Protein AF-A0A6P5BMU1-F1 (afdb_monomer)

Sequence (209 aa):
MLGSERGVVEEWLSEFKALPDTQITNYAATLHRKKTLVPALYKVIQDSNNELLEPVCHQLFELYRSSEVRLKRFTLQFLPELMWVYLRLTVSRDRQSNGCIEALLLGIYNLEIADKDGNNKVLSFTIPSLSKPSIYHEPSTIGSMALTEGALCQHDLIRVVYSDLHPQRETFTAQNRFEVLSFLMLCYNSAIVYMPASSYQSLCRMGSR

Secondary structure (DSSP, 8-state):
-HHHHHHHHHHHHHHHHT--GGGHHHHHHHGGG-TTHHHHHHHHHH-TT-TTHHHHHHHHHHHHHSS-HHHHHHHHTTHHHHHHHHHHHHHHT--SSSHHHHHHHHHHHHHHHB-TTSPBP-EEEEPP-TTS--SS--GGGS-GGGG-HHHHHT-S--EEEEE-PPPP-SS--TTTHHHHHHHHHHHHHHTGGG--HHHHHHHHHHHH-

pLDDT: mean 89.96, std 10.94, range [49.81, 98.44]

Solvent-accessible surface area (backbone atoms only — not comparable to full-atom values): 12161 Å² total; per-residue (Å²): 119,69,71,64,44,55,50,50,52,54,49,54,52,51,53,58,74,71,53,54,80,90,44,48,71,59,50,49,70,49,54,81,75,49,74,67,44,61,63,38,51,50,51,36,62,72,37,66,84,39,87,60,34,52,64,48,32,50,50,40,41,53,37,41,70,43,92,48,65,61,31,31,51,60,39,48,40,47,44,44,50,52,52,43,45,48,56,55,38,68,72,68,70,53,67,87,58,42,58,45,58,51,51,34,55,42,50,51,43,51,58,64,33,32,44,99,87,65,46,68,42,67,43,66,51,66,62,86,56,69,56,44,71,52,101,87,48,56,34,85,79,74,41,71,82,42,67,34,70,69,56,55,67,59,61,68,67,52,68,46,71,82,40,64,74,58,79,82,62,94,70,88,43,94,81,51,40,64,58,53,51,50,51,47,49,49,56,44,61,77,47,46,92,76,48,51,72,70,29,54,50,36,40,54,53,50,78,73,108

Structure (mmCIF, N/CA/C/O backbone):
data_AF-A0A6P5BMU1-F1
#
_entry.id   AF-A0A6P5BMU1-F1
#
loop_
_atom_site.group_PDB
_atom_site.id
_atom_site.type_symbol
_atom_site.label_atom_id
_atom_site.label_alt_id
_atom_site.label_comp_id
_atom_site.label_asym_id
_atom_site.label_entity_id
_atom_site.label_seq_id
_atom_site.pdbx_PDB_ins_code
_atom_site.Cartn_x
_atom_site.Cartn_y
_atom_site.Cartn_z
_atom_site.occupancy
_atom_site.B_iso_or_equiv
_atom_site.auth_seq_id
_atom_site.auth_comp_id
_atom_site.auth_asym_id
_atom_site.auth_atom_id
_atom_site.pdbx_PDB_model_num
ATOM 1 N N . MET A 1 1 ? -27.927 -1.419 14.071 1.00 49.81 1 MET A N 1
ATOM 2 C CA . MET A 1 1 ? -26.985 -2.127 13.169 1.00 49.81 1 MET A CA 1
ATOM 3 C C . MET A 1 1 ? -25.520 -1.694 13.330 1.00 49.81 1 MET A C 1
ATOM 5 O O . MET A 1 1 ? -24.668 -2.547 13.146 1.00 49.81 1 MET A O 1
ATOM 9 N N . LEU A 1 2 ? -25.202 -0.456 13.746 1.00 50.28 2 LEU A N 1
ATOM 10 C CA . LEU A 1 2 ? -23.815 0.026 13.954 1.00 50.28 2 LEU A CA 1
ATOM 11 C C . LEU A 1 2 ? -22.989 -0.761 14.998 1.00 50.28 2 LEU A C 1
ATOM 13 O O . LEU A 1 2 ? -21.786 -0.927 14.825 1.00 50.28 2 LEU A O 1
ATOM 17 N N . GLY A 1 3 ? -23.625 -1.309 16.042 1.00 60.03 3 GLY A N 1
ATOM 18 C CA . GLY A 1 3 ? -22.926 -2.091 17.076 1.00 60.03 3 GLY A CA 1
ATOM 19 C C . GLY A 1 3 ? -22.283 -3.390 16.571 1.00 60.03 3 GLY A C 1
ATOM 20 O O . GLY A 1 3 ? -21.299 -3.840 17.143 1.00 60.03 3 GLY A O 1
ATOM 21 N N . SER A 1 4 ? -22.784 -3.963 15.469 1.00 75.19 4 SER A N 1
ATOM 22 C CA . SER A 1 4 ? -22.209 -5.185 14.891 1.00 75.19 4 SER A CA 1
ATOM 23 C C . SER A 1 4 ? -20.911 -4.921 14.128 1.00 75.19 4 SER A C 1
ATOM 25 O O . SER A 1 4 ? -20.083 -5.817 14.036 1.00 75.19 4 SER A O 1
ATOM 27 N N . GLU A 1 5 ? -20.734 -3.729 13.554 1.00 81.56 5 GLU A N 1
ATOM 28 C CA . GLU A 1 5 ? -19.559 -3.402 12.732 1.00 81.56 5 GLU A CA 1
ATOM 29 C C . GLU A 1 5 ? -18.394 -2.934 13.599 1.00 81.56 5 GLU A C 1
ATOM 31 O O . GLU A 1 5 ? -17.261 -3.356 13.378 1.00 81.56 5 GLU A O 1
ATOM 36 N N . ARG A 1 6 ? -18.691 -2.139 14.638 1.00 90.56 6 ARG A N 1
ATOM 37 C CA . ARG A 1 6 ? -17.721 -1.753 15.670 1.00 90.56 6 ARG A CA 1
ATOM 38 C C . ARG A 1 6 ? -17.100 -2.989 16.330 1.00 90.56 6 ARG A C 1
ATOM 40 O O . ARG A 1 6 ? -15.880 -3.105 16.357 1.00 90.56 6 ARG A O 1
ATOM 47 N N . GLY A 1 7 ? -17.935 -3.948 16.746 1.00 93.94 7 GLY A N 1
ATOM 48 C CA . GLY A 1 7 ? -17.471 -5.185 17.382 1.00 93.94 7 GLY A CA 1
ATOM 49 C C . GLY A 1 7 ? -16.544 -6.024 16.495 1.00 93.94 7 GLY A C 1
ATOM 50 O O . GLY A 1 7 ? -15.547 -6.540 16.982 1.00 93.94 7 GLY A O 1
ATOM 51 N N . VAL A 1 8 ? -16.805 -6.097 15.182 1.00 95.94 8 VAL A N 1
ATOM 52 C CA . VAL A 1 8 ? -15.935 -6.822 14.231 1.00 95.94 8 VAL A CA 1
ATOM 53 C C . VAL A 1 8 ? -14.537 -6.200 14.155 1.00 95.94 8 VAL A C 1
ATOM 55 O O . VAL A 1 8 ? -13.544 -6.922 14.066 1.00 95.94 8 VAL A O 1
ATOM 58 N N . VAL A 1 9 ? -14.444 -4.867 14.174 1.00 97.31 9 VAL A N 1
ATOM 59 C CA . VAL A 1 9 ? -13.151 -4.166 14.133 1.00 97.31 9 VAL A CA 1
ATOM 60 C C . VAL A 1 9 ? -12.424 -4.297 15.472 1.00 97.31 9 VAL A C 1
ATOM 62 O O . VAL A 1 9 ? -11.235 -4.592 15.479 1.00 97.31 9 VAL A O 1
ATOM 65 N N . GLU A 1 10 ? -13.123 -4.148 16.598 1.00 97.00 10 GLU A N 1
ATOM 66 C CA . GLU A 1 10 ? -12.550 -4.311 17.944 1.00 97.00 10 GLU A CA 1
ATOM 67 C C . GLU A 1 10 ? -12.031 -5.738 18.193 1.00 97.00 1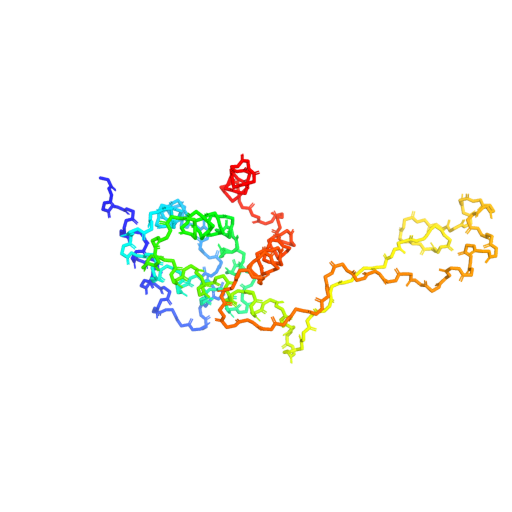0 GLU A C 1
ATOM 69 O O . GLU A 1 10 ? -10.944 -5.916 18.752 1.00 97.00 10 GLU A O 1
ATOM 74 N N . GLU A 1 11 ? -12.758 -6.756 17.727 1.00 96.12 11 GLU A N 1
ATOM 75 C CA . GLU A 1 11 ? -12.317 -8.153 17.756 1.00 96.12 11 GLU A CA 1
ATOM 76 C C . GLU A 1 11 ? -11.055 -8.346 16.907 1.00 96.12 11 GLU A C 1
ATOM 78 O O . GLU A 1 11 ? -10.074 -8.919 17.376 1.00 96.12 11 GLU A O 1
ATOM 83 N N . TRP A 1 12 ? -11.035 -7.809 15.682 1.00 97.31 12 TRP A N 1
ATOM 84 C CA . TRP A 1 12 ? -9.865 -7.876 14.803 1.00 97.31 12 TRP A CA 1
ATOM 85 C C . TRP A 1 12 ? -8.632 -7.176 15.390 1.00 97.31 12 TRP A C 1
ATOM 87 O O . TRP A 1 12 ? -7.519 -7.696 15.257 1.00 97.31 12 TRP A O 1
ATOM 97 N N . LEU A 1 13 ? -8.819 -6.028 16.048 1.00 97.69 13 LEU A N 1
ATOM 98 C CA . LEU A 1 13 ? -7.758 -5.315 16.761 1.00 97.69 13 LEU A CA 1
ATOM 99 C C . LEU A 1 13 ? -7.210 -6.156 17.925 1.00 97.69 13 LEU A C 1
ATOM 101 O O . LEU A 1 13 ? -6.001 -6.322 18.085 1.00 97.69 13 LEU A O 1
ATOM 105 N N . SER A 1 14 ? -8.109 -6.733 18.723 1.00 96.56 14 SER A N 1
ATOM 106 C CA . SER A 1 14 ? -7.744 -7.523 19.902 1.00 96.56 14 SER A CA 1
ATOM 107 C C . SER A 1 14 ? -7.043 -8.832 19.531 1.00 96.56 14 SER A C 1
ATOM 109 O O . SER A 1 14 ? -6.047 -9.195 20.155 1.00 96.56 14 SER A O 1
ATOM 111 N N . GLU A 1 15 ? -7.527 -9.521 18.497 1.00 95.50 15 GLU A N 1
ATOM 112 C CA . GLU A 1 15 ? -6.960 -10.785 18.023 1.00 95.50 15 GLU A CA 1
ATOM 113 C C . GLU A 1 15 ? -5.523 -10.620 17.538 1.00 95.50 15 GLU A C 1
ATOM 115 O O . GLU A 1 15 ? -4.667 -11.421 17.900 1.00 95.50 15 GLU A O 1
ATOM 120 N N . PHE A 1 16 ? -5.243 -9.579 16.747 1.00 94.69 16 PHE A N 1
ATOM 121 C CA . PHE A 1 16 ? -3.889 -9.352 16.248 1.00 94.69 16 PHE A CA 1
ATOM 122 C C . PHE A 1 16 ? -2.937 -8.910 17.366 1.00 94.69 16 PHE A C 1
ATOM 124 O O . PHE A 1 16 ? -1.813 -9.392 17.432 1.00 94.69 16 PHE A O 1
ATOM 131 N N . LYS A 1 17 ? -3.396 -8.067 18.300 1.00 93.62 17 LYS A N 1
ATOM 132 C CA . LYS A 1 17 ? -2.597 -7.648 19.463 1.00 93.62 17 LYS A CA 1
ATOM 133 C C . LYS A 1 17 ? -2.182 -8.820 20.362 1.00 93.62 17 LYS A C 1
ATOM 135 O O . LYS A 1 17 ? -1.119 -8.772 20.974 1.00 93.62 17 LYS A O 1
ATOM 140 N N . ALA A 1 18 ? -3.021 -9.848 20.466 1.00 94.31 18 ALA A N 1
ATOM 141 C CA . ALA A 1 18 ? -2.741 -11.054 21.244 1.00 94.31 18 ALA A CA 1
ATOM 142 C C . ALA A 1 18 ? -2.008 -12.149 20.441 1.00 94.31 18 ALA A C 1
ATOM 144 O O . ALA A 1 18 ? -1.715 -13.212 20.992 1.00 94.31 18 ALA A O 1
ATOM 145 N N . LEU A 1 19 ? -1.740 -11.925 19.149 1.00 93.81 19 LEU A N 1
ATOM 146 C CA . LEU A 1 19 ? -1.191 -12.930 18.247 1.00 93.81 19 LEU A CA 1
ATOM 147 C C . LEU A 1 19 ? 0.324 -13.099 18.462 1.00 93.81 19 LEU A C 1
ATOM 149 O O . LEU A 1 19 ? 1.068 -12.132 18.317 1.00 93.81 19 LEU A O 1
ATOM 153 N N . PRO A 1 20 ? 0.821 -14.318 18.739 1.00 94.00 20 PRO A N 1
ATOM 154 C CA . PRO A 1 20 ? 2.258 -14.577 18.770 1.00 94.00 20 PRO A CA 1
ATOM 155 C C . PRO A 1 20 ? 2.887 -14.472 17.375 1.00 94.00 20 PRO A C 1
ATOM 157 O O . PRO A 1 20 ? 2.277 -14.896 16.390 1.00 94.00 20 PRO A O 1
ATOM 160 N N . ASP A 1 21 ? 4.154 -14.051 17.299 1.00 91.00 21 ASP A N 1
ATOM 161 C CA . ASP A 1 21 ? 4.895 -13.929 16.031 1.00 91.00 21 ASP A CA 1
ATOM 162 C C . ASP A 1 21 ? 4.900 -15.227 15.204 1.00 91.00 21 ASP A C 1
ATOM 164 O O . ASP A 1 21 ? 4.813 -15.210 13.976 1.00 91.00 21 ASP A O 1
ATOM 168 N N . THR A 1 22 ? 4.914 -16.380 15.878 1.00 93.12 22 THR A N 1
ATOM 169 C CA . THR A 1 22 ? 4.879 -17.713 15.251 1.00 93.12 22 THR A CA 1
ATOM 170 C C . THR A 1 22 ? 3.570 -18.020 14.518 1.00 93.12 22 THR A C 1
ATOM 172 O O . THR A 1 22 ? 3.526 -18.944 13.707 1.00 93.12 22 THR A O 1
ATOM 175 N N . GLN A 1 23 ? 2.499 -17.267 14.782 1.00 95.00 23 GLN A N 1
ATOM 176 C CA . GLN A 1 23 ? 1.174 -17.459 14.190 1.00 95.00 23 GLN A CA 1
ATOM 177 C C . GLN A 1 23 ? 0.842 -16.428 13.103 1.00 95.00 23 GLN A C 1
ATOM 179 O O . GLN A 1 23 ? -0.199 -16.560 12.455 1.00 95.00 23 GLN A O 1
ATOM 184 N N . ILE A 1 24 ? 1.714 -15.446 12.841 1.00 95.06 24 ILE A N 1
ATOM 185 C CA . ILE A 1 24 ? 1.482 -14.388 11.839 1.00 95.06 24 ILE A CA 1
ATOM 186 C C . ILE A 1 24 ? 1.179 -14.984 10.457 1.00 95.06 24 ILE A C 1
ATOM 188 O O . ILE A 1 24 ? 0.207 -14.587 9.809 1.00 95.06 24 ILE A O 1
ATOM 192 N N . THR A 1 25 ? 1.937 -15.993 10.020 1.00 95.44 25 THR A N 1
ATOM 193 C CA . THR A 1 25 ? 1.714 -16.661 8.726 1.00 95.44 25 THR A CA 1
ATOM 194 C C . THR A 1 25 ? 0.344 -17.345 8.652 1.00 95.44 25 THR A C 1
ATOM 196 O O . THR A 1 25 ? -0.327 -17.285 7.616 1.00 95.44 25 THR A O 1
ATOM 199 N N . ASN A 1 26 ? -0.102 -17.969 9.749 1.00 95.38 26 ASN A N 1
ATOM 200 C CA . ASN A 1 26 ? -1.403 -18.639 9.824 1.00 95.38 26 ASN A CA 1
ATOM 201 C C . ASN A 1 26 ? -2.550 -17.627 9.827 1.00 95.38 26 ASN A C 1
ATOM 203 O O . ASN A 1 26 ? -3.518 -17.788 9.085 1.00 95.38 26 ASN A O 1
ATOM 207 N N . TYR A 1 27 ? -2.412 -16.551 10.598 1.00 96.06 27 TYR A N 1
ATOM 208 C CA . TYR A 1 27 ? -3.360 -15.443 10.617 1.00 96.06 27 TYR A CA 1
ATOM 209 C C . TYR A 1 27 ? -3.508 -14.796 9.231 1.00 96.06 27 TYR A C 1
ATOM 211 O O . TYR A 1 27 ? -4.619 -14.618 8.728 1.00 96.06 27 TYR A O 1
ATOM 219 N N . ALA A 1 28 ? -2.392 -14.536 8.545 1.00 95.75 28 ALA A N 1
ATOM 220 C CA . ALA A 1 28 ? -2.397 -14.005 7.184 1.00 95.75 28 ALA A CA 1
ATOM 221 C C . ALA A 1 28 ? -3.135 -14.927 6.197 1.00 95.75 28 ALA A C 1
ATOM 223 O O . ALA A 1 28 ? -3.793 -14.460 5.263 1.00 95.75 28 ALA A O 1
ATOM 224 N N . ALA A 1 29 ? -3.055 -16.244 6.409 1.00 94.62 29 ALA A N 1
ATOM 225 C CA . ALA A 1 29 ? -3.760 -17.229 5.604 1.00 94.62 29 ALA A CA 1
ATOM 226 C C . ALA A 1 29 ? -5.275 -17.238 5.853 1.00 94.62 29 ALA A C 1
ATOM 228 O O . ALA A 1 29 ? -6.015 -17.599 4.944 1.00 94.62 29 ALA A O 1
ATOM 229 N N . THR A 1 30 ? -5.759 -16.850 7.034 1.00 94.00 30 THR A N 1
ATOM 230 C CA . THR A 1 30 ? -7.186 -16.922 7.398 1.00 94.00 30 THR A CA 1
ATOM 231 C C . THR A 1 30 ? -7.916 -15.585 7.302 1.00 94.00 30 THR A C 1
ATOM 233 O O . THR A 1 30 ? -9.143 -15.589 7.206 1.00 94.00 30 THR A O 1
ATOM 236 N N . LEU A 1 31 ? -7.201 -14.457 7.242 1.00 93.19 31 LEU A N 1
ATOM 237 C CA . LEU A 1 31 ? -7.776 -13.105 7.255 1.00 93.19 31 LEU A CA 1
ATOM 238 C C . LEU A 1 31 ? -8.854 -12.875 6.180 1.00 93.19 31 LEU A C 1
ATOM 240 O O . LEU A 1 31 ? -9.892 -12.276 6.454 1.00 93.19 31 LEU A O 1
ATOM 244 N N . HIS A 1 32 ? -8.670 -13.432 4.979 1.00 88.81 32 HIS A N 1
ATOM 245 C CA . HIS A 1 32 ? -9.642 -13.343 3.879 1.00 88.81 32 HIS A CA 1
ATOM 246 C C . HIS A 1 32 ? -11.013 -13.974 4.200 1.00 88.81 32 HIS A C 1
ATOM 248 O O . HIS A 1 32 ? -12.005 -13.674 3.535 1.00 88.81 32 HIS A O 1
ATOM 254 N N . ARG A 1 33 ? -11.095 -14.856 5.207 1.00 90.75 33 ARG A N 1
ATOM 255 C CA . ARG A 1 33 ? -12.349 -15.496 5.638 1.00 90.75 33 ARG A CA 1
ATOM 256 C C . ARG A 1 33 ? -13.257 -14.531 6.404 1.00 90.75 33 ARG A C 1
ATOM 258 O O . ARG A 1 33 ? -14.464 -14.760 6.462 1.00 90.75 33 ARG A O 1
ATOM 265 N N . LYS A 1 34 ? -12.715 -13.431 6.939 1.00 91.75 34 LYS A N 1
ATOM 266 C CA . LYS A 1 34 ? -13.458 -12.394 7.672 1.00 91.75 34 LYS A CA 1
ATOM 267 C C . LYS A 1 34 ? -14.170 -11.439 6.712 1.00 91.75 34 LYS A C 1
ATOM 269 O O . LYS A 1 34 ? -13.803 -10.277 6.570 1.00 91.75 34 LYS A O 1
ATOM 274 N N . LYS A 1 35 ? -15.206 -11.933 6.029 1.00 89.88 35 LYS A N 1
ATOM 275 C CA . LYS A 1 35 ? -15.904 -11.199 4.952 1.00 89.88 35 LYS A CA 1
ATOM 276 C C . LYS A 1 35 ? -16.487 -9.845 5.384 1.00 89.88 35 LYS A C 1
ATOM 278 O O . LYS A 1 35 ? -16.603 -8.948 4.557 1.00 89.88 35 LYS A O 1
ATOM 283 N N . THR A 1 36 ? -16.849 -9.696 6.657 1.00 94.94 36 THR A N 1
ATOM 284 C CA . THR A 1 36 ? -17.422 -8.464 7.227 1.00 94.94 36 THR A CA 1
ATOM 285 C C . THR A 1 36 ? -16.372 -7.423 7.610 1.00 94.94 36 THR A C 1
ATOM 287 O O . THR A 1 36 ? -16.708 -6.248 7.732 1.00 94.94 36 THR A O 1
ATOM 290 N N . LEU A 1 37 ? -15.106 -7.825 7.758 1.00 96.31 37 LEU A N 1
ATOM 291 C CA . LEU A 1 37 ? -14.038 -6.950 8.234 1.00 96.31 37 LEU A CA 1
ATOM 292 C C . LEU A 1 37 ? -13.701 -5.854 7.222 1.00 96.31 37 LEU A C 1
ATOM 294 O O . LEU A 1 37 ? -13.656 -4.687 7.584 1.00 96.31 37 LEU A O 1
ATOM 298 N N . VAL A 1 38 ? -13.489 -6.210 5.951 1.00 96.56 38 VAL A N 1
ATOM 299 C CA . VAL A 1 38 ? -13.079 -5.238 4.922 1.00 96.56 38 VAL A CA 1
ATOM 300 C C . VAL A 1 38 ? -14.106 -4.102 4.770 1.00 96.56 38 VAL A C 1
ATOM 302 O O . VAL A 1 38 ? -13.697 -2.944 4.847 1.00 96.56 38 VAL A O 1
ATOM 305 N N . PRO A 1 39 ? -15.425 -4.364 4.634 1.00 96.25 39 PRO A N 1
ATOM 306 C CA . PRO A 1 39 ? -16.427 -3.296 4.624 1.00 96.25 39 PRO A CA 1
ATOM 307 C C . PRO A 1 39 ? -16.436 -2.439 5.898 1.00 96.25 39 PRO A C 1
ATOM 309 O O . PRO A 1 39 ? -16.600 -1.224 5.803 1.00 96.25 39 PRO A O 1
ATOM 312 N N . ALA A 1 40 ? -16.247 -3.046 7.075 1.00 97.19 40 ALA A N 1
ATOM 313 C CA . ALA A 1 40 ? -16.197 -2.314 8.339 1.00 97.19 40 ALA A CA 1
ATOM 314 C C . ALA A 1 40 ? -14.968 -1.390 8.415 1.00 97.19 40 ALA A C 1
ATOM 316 O O . ALA A 1 40 ? -15.099 -0.232 8.802 1.00 97.19 40 ALA A O 1
ATOM 317 N N . LEU A 1 41 ? -13.799 -1.852 7.957 1.00 97.62 41 LEU A N 1
ATOM 318 C CA . LEU A 1 41 ? -12.582 -1.037 7.887 1.00 97.62 41 LEU A CA 1
ATOM 319 C C . LEU A 1 41 ? -12.729 0.141 6.916 1.00 97.62 41 LEU A C 1
ATOM 321 O O . LEU A 1 41 ? -12.336 1.251 7.261 1.00 97.62 41 LEU A O 1
ATOM 325 N N . TYR A 1 42 ? -13.355 -0.050 5.747 1.00 97.44 42 TYR A N 1
ATOM 326 C CA . TYR A 1 42 ? -13.660 1.071 4.845 1.00 97.44 42 TYR A CA 1
ATOM 327 C C . TYR A 1 42 ? -14.522 2.137 5.527 1.00 97.44 42 TYR A C 1
ATOM 329 O O . TYR A 1 42 ? -14.245 3.323 5.371 1.00 97.44 42 TYR A O 1
ATOM 337 N N . LYS A 1 43 ? -15.535 1.735 6.304 1.00 96.25 43 LYS A N 1
ATOM 338 C CA . LYS A 1 43 ? -16.386 2.677 7.045 1.00 96.25 43 LYS A CA 1
ATOM 339 C C . LYS A 1 43 ? -15.604 3.457 8.098 1.00 96.25 43 LYS A C 1
ATOM 341 O O . LYS A 1 43 ? -15.779 4.667 8.181 1.00 96.25 43 LYS A O 1
ATOM 346 N N . VAL A 1 44 ? -14.727 2.785 8.849 1.00 96.00 44 VAL A N 1
ATOM 347 C CA . VAL A 1 44 ? -13.846 3.446 9.827 1.00 96.00 44 VAL A CA 1
ATOM 348 C C . VAL A 1 44 ? -12.920 4.447 9.134 1.00 96.00 44 VAL A C 1
ATOM 350 O O . VAL A 1 44 ? -12.808 5.573 9.592 1.00 96.00 44 VAL A O 1
ATOM 353 N N . ILE A 1 45 ? -12.308 4.078 8.003 1.00 95.81 45 ILE A N 1
ATOM 354 C CA . ILE A 1 45 ? -11.410 4.969 7.244 1.00 95.81 45 ILE A CA 1
ATOM 355 C C . ILE A 1 45 ? -12.163 6.179 6.669 1.00 95.81 45 ILE A C 1
ATOM 357 O O . ILE A 1 45 ? -11.632 7.286 6.628 1.00 95.81 45 ILE A O 1
ATOM 361 N N . GLN A 1 46 ? -13.398 5.984 6.208 1.00 93.75 46 GLN A N 1
ATOM 362 C CA . GLN A 1 46 ? -14.201 7.042 5.591 1.00 93.75 46 GLN A CA 1
ATOM 363 C C . GLN A 1 46 ? -14.677 8.105 6.586 1.00 93.75 46 GLN A C 1
ATOM 365 O O . GLN A 1 46 ? -14.801 9.277 6.201 1.00 93.75 46 GLN A O 1
ATOM 370 N N . ASP A 1 47 ? -14.931 7.695 7.829 1.00 91.81 47 ASP A N 1
ATOM 371 C CA . ASP A 1 47 ? -15.369 8.538 8.936 1.00 91.81 47 ASP A CA 1
ATOM 372 C C . ASP A 1 47 ? -14.169 9.044 9.753 1.00 91.81 47 ASP A C 1
ATOM 374 O O . ASP A 1 47 ? -13.655 8.370 10.642 1.00 91.81 47 ASP A O 1
ATOM 378 N N . SER A 1 48 ? -13.728 10.271 9.467 1.00 84.50 48 SER A N 1
ATOM 379 C CA . SER A 1 48 ? -12.559 10.886 10.113 1.00 84.50 48 SER A CA 1
ATOM 380 C C . SER A 1 48 ? -12.729 11.142 11.614 1.00 84.50 48 SER A C 1
ATOM 382 O O . SER A 1 48 ? -11.740 11.393 12.294 1.00 84.50 48 SER A O 1
ATOM 384 N N . ASN A 1 49 ? -13.960 11.087 12.132 1.00 87.44 49 ASN A N 1
ATOM 385 C CA . ASN A 1 49 ? -14.255 11.264 13.555 1.00 87.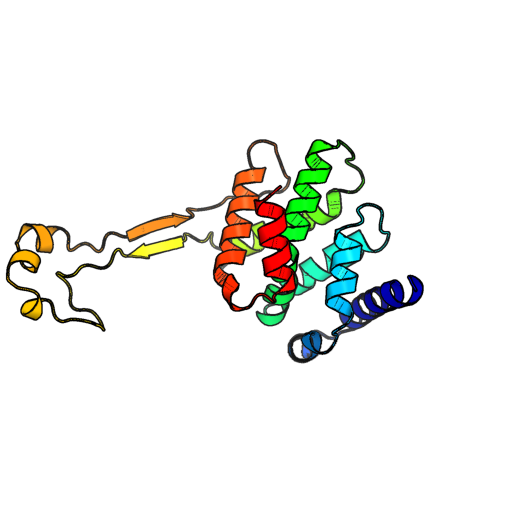44 49 ASN A CA 1
ATOM 386 C C . ASN A 1 49 ? -14.416 9.926 14.290 1.00 87.44 49 ASN A C 1
ATOM 388 O O . ASN A 1 49 ? -14.805 9.903 15.458 1.00 87.44 49 ASN A O 1
ATOM 392 N N . ASN A 1 50 ? -14.152 8.805 13.617 1.00 91.25 50 ASN A N 1
ATOM 393 C CA . ASN A 1 50 ? -14.309 7.488 14.204 1.00 91.25 50 ASN A CA 1
ATOM 394 C C . ASN A 1 50 ? -13.210 7.203 15.238 1.00 91.25 50 ASN A C 1
ATOM 396 O O . ASN A 1 50 ? -12.023 7.218 14.918 1.00 91.25 50 ASN A O 1
ATOM 400 N N . GLU A 1 51 ? -13.609 6.856 16.463 1.00 92.56 51 GLU A N 1
ATOM 401 C CA . GLU A 1 51 ? -12.701 6.524 17.576 1.00 92.56 51 GLU A CA 1
ATOM 402 C C . GLU A 1 51 ? -11.740 5.365 17.254 1.00 92.56 51 GLU A C 1
ATOM 404 O O . GLU A 1 51 ? -10.664 5.265 17.840 1.00 92.56 51 GLU A O 1
ATOM 409 N N . LEU A 1 52 ? -12.114 4.478 16.325 1.00 95.19 52 LEU A N 1
ATOM 410 C CA . LEU A 1 52 ? -11.297 3.332 15.928 1.00 95.19 52 LEU A CA 1
ATOM 411 C C . LEU A 1 52 ? -10.296 3.656 14.814 1.00 95.19 52 LEU A C 1
ATOM 413 O O . LEU A 1 52 ? -9.499 2.789 14.461 1.00 95.19 52 LEU A O 1
ATOM 417 N N . LEU A 1 53 ? -10.304 4.865 14.247 1.00 95.06 53 LEU A N 1
ATOM 418 C CA . LEU A 1 53 ? -9.449 5.195 13.106 1.00 95.06 53 LEU A CA 1
ATOM 419 C C . LEU A 1 53 ? -7.959 5.085 13.446 1.00 95.06 53 LEU A C 1
ATOM 421 O O . LEU A 1 53 ? -7.207 4.439 12.719 1.00 95.06 53 LEU A O 1
ATOM 425 N N . GLU A 1 54 ? -7.534 5.663 14.567 1.00 95.56 54 GLU A N 1
ATOM 426 C CA . GLU A 1 54 ? -6.141 5.609 15.013 1.00 95.56 54 GLU A CA 1
ATOM 427 C C . GLU A 1 54 ? -5.634 4.172 15.255 1.00 95.56 54 GLU A C 1
ATOM 429 O O . GLU A 1 54 ? -4.626 3.802 14.642 1.00 95.56 54 GLU A O 1
ATOM 434 N N . PRO A 1 55 ? -6.307 3.317 16.058 1.00 97.00 55 PRO A N 1
ATOM 435 C CA . PRO A 1 55 ? -5.851 1.942 16.250 1.00 97.00 55 PRO A CA 1
ATOM 436 C C . PRO A 1 55 ? -5.924 1.110 14.964 1.00 97.00 55 PRO A C 1
ATOM 438 O O . PRO A 1 55 ? -5.068 0.251 14.752 1.00 97.00 55 PRO A O 1
ATOM 441 N N . VAL A 1 56 ? -6.882 1.382 14.068 1.00 97.81 56 VAL A N 1
ATOM 442 C CA . VAL A 1 56 ? -6.925 0.750 12.740 1.00 97.81 56 VAL A CA 1
ATOM 443 C C . VAL A 1 56 ? -5.704 1.144 11.911 1.00 97.81 56 VAL A C 1
ATOM 445 O O . VAL A 1 56 ? -5.038 0.258 11.376 1.00 97.81 56 VAL A O 1
ATOM 448 N N . CYS A 1 57 ? -5.363 2.432 11.828 1.00 97.69 57 CYS A N 1
ATOM 449 C CA . CYS A 1 57 ? -4.175 2.900 11.113 1.00 97.69 57 CYS A CA 1
ATOM 450 C C . CYS A 1 57 ? -2.894 2.278 11.680 1.00 97.69 57 CYS A C 1
ATOM 452 O O . CYS A 1 57 ? -2.054 1.798 10.919 1.00 97.69 57 CYS A O 1
ATOM 454 N N . HIS A 1 58 ? -2.769 2.223 13.007 1.00 97.56 58 HIS A N 1
ATOM 455 C CA . HIS A 1 58 ? -1.625 1.604 13.668 1.00 97.56 58 HIS A CA 1
ATOM 456 C C . HIS A 1 58 ? -1.514 0.107 13.346 1.00 97.56 58 HIS A C 1
ATOM 458 O O . HIS A 1 58 ? -0.461 -0.360 12.919 1.00 97.56 58 HIS A O 1
ATOM 464 N N . GLN A 1 59 ? -2.607 -0.651 13.461 1.00 98.25 59 GLN A N 1
ATOM 465 C CA . GLN A 1 59 ? -2.583 -2.077 13.142 1.00 98.25 59 GLN A CA 1
ATOM 466 C C . GLN A 1 59 ? -2.327 -2.337 11.652 1.00 98.25 59 GLN A C 1
ATOM 468 O O . GLN A 1 59 ? -1.588 -3.255 11.313 1.00 98.25 59 GLN A O 1
ATOM 473 N N . LEU A 1 60 ? -2.884 -1.525 10.748 1.00 98.38 60 LEU A N 1
ATOM 474 C CA . LEU A 1 60 ? -2.583 -1.609 9.316 1.00 98.38 60 LEU A CA 1
ATOM 475 C C . LEU A 1 60 ? -1.091 -1.391 9.031 1.00 98.38 60 LEU A C 1
ATOM 477 O O . LEU A 1 60 ? -0.541 -2.076 8.163 1.00 98.38 60 LEU A O 1
ATOM 481 N N . PHE A 1 61 ? -0.439 -0.483 9.763 1.00 98.25 61 PHE A N 1
ATOM 482 C CA . PHE A 1 61 ? 1.006 -0.283 9.682 1.00 98.25 61 PHE A CA 1
ATOM 483 C C . PHE A 1 61 ? 1.778 -1.511 10.179 1.00 98.25 61 PHE A C 1
ATOM 485 O O . PHE A 1 61 ? 2.658 -1.990 9.468 1.00 98.25 61 PHE A O 1
ATOM 492 N N . GLU A 1 62 ? 1.418 -2.079 11.331 1.00 97.31 62 GLU A N 1
ATOM 493 C CA . GLU A 1 62 ? 2.068 -3.290 11.859 1.00 97.31 62 GLU A CA 1
ATOM 494 C C . GLU A 1 62 ? 1.900 -4.498 10.919 1.00 97.31 62 GLU A C 1
ATOM 496 O O . GLU A 1 62 ? 2.862 -5.212 10.623 1.00 97.31 62 GLU A O 1
ATOM 501 N N . LEU A 1 63 ? 0.706 -4.677 10.342 1.00 97.19 63 LEU A N 1
ATOM 502 C CA . LEU A 1 63 ? 0.469 -5.676 9.296 1.00 97.19 63 LEU A CA 1
ATOM 503 C C . LEU A 1 63 ? 1.374 -5.454 8.080 1.00 97.19 63 LEU A C 1
ATOM 505 O O . LEU A 1 63 ? 1.910 -6.416 7.525 1.00 97.19 63 LEU A O 1
ATOM 509 N N . TYR A 1 64 ? 1.563 -4.201 7.669 1.00 96.88 64 TYR A N 1
ATOM 510 C CA . TYR A 1 64 ? 2.415 -3.860 6.534 1.00 96.88 64 TYR A CA 1
ATOM 511 C C . TYR A 1 64 ? 3.906 -4.049 6.827 1.00 96.88 64 TYR A C 1
ATOM 513 O O . TYR A 1 64 ? 4.667 -4.468 5.957 1.00 96.88 64 TYR A O 1
ATOM 521 N N . ARG A 1 65 ? 4.326 -3.764 8.058 1.00 94.81 65 ARG A N 1
ATOM 522 C CA . ARG A 1 65 ? 5.699 -3.941 8.528 1.00 94.81 65 ARG A CA 1
ATOM 523 C C . ARG A 1 65 ? 6.096 -5.416 8.624 1.00 94.81 65 ARG A C 1
ATOM 525 O O . ARG A 1 65 ? 7.283 -5.727 8.529 1.00 94.81 65 ARG A O 1
ATOM 532 N N . SER A 1 66 ? 5.131 -6.324 8.781 1.00 92.06 66 SER A N 1
ATOM 533 C CA . SER A 1 66 ? 5.399 -7.763 8.774 1.00 92.06 66 SER A CA 1
ATOM 534 C C . SER A 1 66 ? 6.090 -8.224 7.475 1.00 92.06 66 SER A C 1
ATOM 536 O O . SER A 1 66 ? 5.921 -7.650 6.395 1.00 92.06 66 SER A O 1
ATOM 538 N N . SER A 1 67 ? 6.857 -9.312 7.553 1.00 85.31 67 SER A N 1
ATOM 539 C CA . SER A 1 67 ? 7.478 -9.944 6.379 1.00 85.31 67 SER A CA 1
ATOM 540 C C . SER A 1 67 ? 6.471 -10.701 5.493 1.00 85.31 67 SER A C 1
ATOM 542 O O . SER A 1 67 ? 6.826 -11.155 4.402 1.00 85.31 67 SER A O 1
ATOM 544 N N . GLU A 1 68 ? 5.203 -10.810 5.909 1.00 95.00 68 GLU A N 1
ATOM 545 C CA . GLU A 1 68 ? 4.155 -11.537 5.191 1.00 95.00 68 GLU A CA 1
ATOM 546 C C . GLU A 1 68 ? 3.529 -10.695 4.070 1.00 95.00 68 GLU A C 1
ATOM 548 O O . GLU A 1 68 ? 2.729 -9.781 4.286 1.00 95.00 68 GLU A O 1
ATOM 553 N N . VAL A 1 69 ? 3.791 -11.094 2.822 1.00 95.06 69 VAL A N 1
ATOM 554 C CA . VAL A 1 69 ? 3.261 -10.436 1.612 1.00 95.06 69 VAL A CA 1
ATOM 555 C C . VAL A 1 69 ? 1.728 -10.344 1.608 1.00 95.06 69 VAL A C 1
ATOM 557 O O . VAL A 1 69 ? 1.161 -9.382 1.090 1.00 95.06 69 VAL A O 1
ATOM 560 N N . ARG A 1 70 ? 1.031 -11.325 2.195 1.00 96.25 70 ARG A N 1
ATOM 561 C CA . ARG A 1 70 ? -0.439 -11.320 2.306 1.00 96.25 70 ARG A CA 1
ATOM 562 C C . ARG A 1 70 ? -0.951 -10.175 3.179 1.00 96.25 70 ARG A C 1
ATOM 564 O O . ARG A 1 70 ? -1.950 -9.560 2.819 1.00 96.25 70 ARG A O 1
ATOM 571 N N . LEU A 1 71 ? -0.258 -9.867 4.273 1.00 97.19 71 LEU A N 1
ATOM 572 C CA . LEU A 1 71 ? -0.624 -8.775 5.177 1.00 97.19 71 LEU A CA 1
ATOM 573 C C . LEU A 1 71 ? -0.303 -7.416 4.554 1.00 97.19 71 LEU A C 1
ATOM 575 O O . LEU A 1 71 ? -1.153 -6.528 4.568 1.00 97.19 71 LEU A O 1
ATOM 579 N N . LYS A 1 72 ? 0.840 -7.300 3.864 1.00 96.69 72 LYS A N 1
ATOM 580 C CA . LYS A 1 72 ? 1.151 -6.117 3.046 1.00 96.69 72 LYS A CA 1
ATOM 581 C C . LYS A 1 72 ? 0.054 -5.812 2.027 1.00 96.69 72 LYS A C 1
ATOM 583 O O . LYS A 1 72 ? -0.429 -4.685 1.946 1.00 96.69 72 LYS A O 1
ATOM 588 N N . ARG A 1 73 ? -0.383 -6.826 1.271 1.00 96.94 73 ARG A N 1
ATOM 589 C CA . ARG A 1 73 ? -1.476 -6.694 0.289 1.00 96.94 73 ARG A CA 1
ATOM 590 C C . ARG A 1 73 ? -2.808 -6.345 0.950 1.00 96.94 73 ARG A C 1
ATOM 592 O O . ARG A 1 73 ? -3.547 -5.529 0.407 1.00 96.94 73 ARG A O 1
ATOM 599 N N . PHE A 1 74 ? -3.098 -6.929 2.114 1.00 97.81 74 PHE A N 1
ATOM 600 C CA . PHE A 1 74 ? -4.293 -6.593 2.883 1.00 97.81 74 PHE A CA 1
ATOM 601 C C . PHE A 1 74 ? -4.320 -5.112 3.267 1.00 97.81 74 PHE A C 1
ATOM 603 O O . PHE A 1 74 ? -5.366 -4.489 3.126 1.00 97.81 74 PHE A O 1
ATOM 610 N N . THR A 1 75 ? -3.198 -4.526 3.689 1.00 98.00 75 THR A N 1
ATOM 611 C CA . THR A 1 75 ? -3.128 -3.083 3.958 1.00 98.00 75 THR A CA 1
ATOM 612 C C . THR A 1 75 ? -3.232 -2.258 2.670 1.00 98.00 75 THR A C 1
ATOM 614 O O . THR A 1 75 ? -4.014 -1.308 2.617 1.00 98.00 75 THR A O 1
ATOM 617 N N . LEU A 1 76 ? -2.521 -2.642 1.599 1.00 97.94 76 LEU A N 1
ATOM 618 C CA . LEU A 1 76 ? -2.524 -1.901 0.325 1.00 97.94 76 LEU A CA 1
ATOM 619 C C . LEU A 1 76 ? -3.906 -1.770 -0.313 1.00 97.94 76 LEU A C 1
ATOM 621 O O . LEU A 1 76 ? -4.152 -0.783 -1.001 1.00 97.94 76 LEU A O 1
ATOM 625 N N . GLN A 1 77 ? -4.830 -2.704 -0.070 1.00 97.94 77 GLN A N 1
ATOM 626 C CA . GLN A 1 77 ? -6.180 -2.611 -0.630 1.00 97.94 77 GLN A CA 1
ATOM 627 C C . GLN A 1 77 ? -6.915 -1.325 -0.200 1.00 97.94 77 GLN A C 1
ATOM 629 O O . GLN A 1 77 ? -7.777 -0.837 -0.935 1.00 97.94 77 GLN A O 1
ATOM 634 N N . PHE A 1 78 ? -6.572 -0.771 0.968 1.00 98.44 78 PHE A N 1
ATOM 635 C CA . PHE A 1 78 ? -7.177 0.439 1.526 1.00 98.44 78 PHE A CA 1
ATOM 636 C C . PHE A 1 78 ? -6.442 1.720 1.126 1.00 98.44 78 PHE A C 1
ATOM 638 O O . PHE A 1 78 ? -6.943 2.810 1.396 1.00 98.44 78 PHE A O 1
ATOM 645 N N . LEU A 1 79 ? -5.280 1.608 0.473 1.00 98.38 79 LEU A N 1
ATOM 646 C CA . LEU A 1 79 ? -4.431 2.747 0.136 1.00 98.38 79 LEU A CA 1
ATOM 647 C C . LEU A 1 79 ? -5.172 3.841 -0.654 1.00 98.38 79 LEU A C 1
ATOM 649 O O . LEU A 1 79 ? -5.058 4.997 -0.249 1.00 98.38 79 LEU A O 1
ATOM 653 N N . PRO A 1 80 ? -5.981 3.538 -1.694 1.00 98.31 80 PRO A N 1
ATOM 654 C CA . PRO A 1 80 ? -6.695 4.592 -2.415 1.00 98.31 80 PRO A CA 1
ATOM 655 C C . PRO A 1 80 ? -7.675 5.369 -1.523 1.00 98.31 80 PRO A C 1
ATOM 657 O O . PRO A 1 80 ? -7.782 6.587 -1.626 1.00 98.31 80 PRO A O 1
ATOM 660 N N . GLU A 1 81 ? -8.353 4.694 -0.590 1.00 97.94 81 GLU A N 1
ATOM 661 C CA . GLU A 1 81 ? -9.277 5.363 0.331 1.00 97.94 81 GLU A CA 1
ATOM 662 C C . GLU A 1 81 ? -8.530 6.217 1.359 1.00 97.94 81 GLU A C 1
ATOM 664 O O . GLU A 1 81 ? -8.924 7.352 1.612 1.00 97.94 81 GLU A O 1
ATOM 669 N N . LEU A 1 82 ? -7.426 5.701 1.911 1.00 97.50 82 LEU A N 1
ATOM 670 C CA . LEU A 1 82 ? -6.563 6.437 2.840 1.00 97.50 82 LEU A CA 1
ATOM 671 C C . LEU A 1 82 ? -6.014 7.711 2.188 1.00 97.50 82 LEU A C 1
ATOM 673 O O . LEU A 1 82 ? -6.068 8.784 2.784 1.00 97.50 82 LEU A O 1
ATOM 677 N N . MET A 1 83 ? -5.544 7.610 0.942 1.00 96.38 83 MET A N 1
ATOM 678 C CA . MET A 1 83 ? -5.066 8.752 0.164 1.00 96.38 83 MET A CA 1
ATOM 679 C C . MET A 1 83 ? -6.177 9.768 -0.107 1.00 96.38 83 MET A C 1
ATOM 681 O O . MET A 1 83 ? -5.966 10.968 0.068 1.00 96.38 83 MET A O 1
ATOM 685 N N . TRP A 1 84 ? -7.369 9.304 -0.490 1.00 95.12 84 TRP A N 1
ATOM 686 C CA . TRP A 1 84 ? -8.528 10.171 -0.690 1.00 95.12 84 TRP A CA 1
ATOM 687 C C . TRP A 1 84 ? -8.901 10.934 0.587 1.00 95.12 84 TRP A C 1
ATOM 689 O O . TRP A 1 84 ? -9.090 12.150 0.549 1.00 95.12 84 TRP A O 1
ATOM 699 N N . VAL A 1 85 ? -8.999 10.236 1.721 1.00 94.06 85 VAL A N 1
ATOM 700 C CA . VAL A 1 85 ? -9.343 10.845 3.012 1.00 94.06 85 VAL A CA 1
ATOM 701 C C . VAL A 1 85 ? -8.270 11.850 3.431 1.00 94.06 85 VAL A C 1
ATOM 703 O O . VAL A 1 85 ? -8.619 12.982 3.763 1.00 94.06 85 VAL A O 1
ATOM 706 N N . TYR A 1 86 ? -6.987 11.496 3.312 1.00 93.81 86 TYR A N 1
ATOM 707 C CA . TYR A 1 86 ? -5.867 12.406 3.568 1.00 93.81 86 TYR A CA 1
ATOM 708 C C . TYR A 1 86 ? -5.965 13.695 2.737 1.00 93.81 86 TYR A C 1
ATOM 710 O O . TYR A 1 86 ? -5.906 14.803 3.279 1.00 93.81 86 TYR A O 1
ATOM 718 N N . LEU A 1 87 ? -6.147 13.571 1.419 1.00 92.06 87 LEU A N 1
ATOM 719 C CA . LEU A 1 87 ? -6.229 14.721 0.516 1.00 92.06 87 LEU A CA 1
ATOM 720 C C . LEU A 1 87 ? -7.454 15.590 0.820 1.00 92.06 87 LEU A C 1
ATOM 722 O O . LEU A 1 87 ? -7.335 16.815 0.882 1.00 92.06 87 LEU A O 1
ATOM 726 N N . ARG A 1 88 ? -8.610 14.968 1.081 1.00 90.69 88 ARG A N 1
ATOM 727 C CA . ARG A 1 88 ? -9.849 15.659 1.462 1.00 90.69 88 ARG A CA 1
ATOM 728 C C . ARG A 1 88 ? -9.669 16.478 2.744 1.00 90.69 88 ARG A C 1
ATOM 730 O O . ARG A 1 88 ? -10.050 17.647 2.771 1.00 90.69 88 ARG A O 1
ATOM 737 N N . LEU A 1 89 ? -9.075 15.887 3.782 1.00 88.19 89 LEU A N 1
ATOM 738 C CA . LEU A 1 89 ? -8.854 16.547 5.076 1.00 88.19 89 LEU A CA 1
ATOM 739 C C . LEU A 1 89 ? -7.782 17.641 5.005 1.00 88.19 89 LEU A C 1
ATOM 741 O O . LEU A 1 89 ? -7.897 18.689 5.641 1.00 88.19 89 LEU A O 1
ATOM 745 N N . THR A 1 90 ? -6.769 17.448 4.160 1.00 85.44 90 THR A N 1
ATOM 746 C CA . THR A 1 90 ? -5.729 18.457 3.922 1.00 85.44 90 THR A CA 1
ATOM 747 C C . THR A 1 90 ? -6.322 19.771 3.396 1.00 85.44 90 THR A C 1
ATOM 749 O O . THR A 1 90 ? -5.815 20.851 3.708 1.00 85.44 90 THR A O 1
ATOM 752 N N . VAL A 1 91 ? -7.411 19.700 2.622 1.00 82.12 91 VAL A N 1
ATOM 753 C CA . VAL A 1 91 ? -8.119 20.876 2.094 1.00 82.12 91 VAL A CA 1
ATOM 754 C C . VAL A 1 91 ? -9.057 21.499 3.136 1.00 82.12 91 VAL A C 1
ATOM 756 O O . VAL A 1 91 ? -9.160 22.725 3.192 1.00 82.12 91 VAL A O 1
ATOM 759 N N . SER A 1 92 ? -9.703 20.702 3.995 1.00 74.06 92 SER A N 1
ATOM 760 C CA . SER A 1 92 ? -10.692 21.194 4.971 1.00 74.06 92 SER A CA 1
ATOM 761 C C . SER A 1 92 ? -10.097 21.905 6.196 1.00 74.06 92 SER A C 1
ATOM 763 O O . SER A 1 92 ? -10.854 22.451 6.994 1.00 74.06 92 SER A O 1
ATOM 765 N N . ARG A 1 93 ? -8.761 21.945 6.345 1.00 65.12 93 ARG A N 1
ATOM 766 C CA . ARG A 1 93 ? -8.021 22.519 7.498 1.00 65.12 93 ARG A CA 1
ATOM 767 C C . ARG A 1 93 ? -8.380 21.909 8.862 1.00 65.12 93 ARG A C 1
ATOM 769 O O . ARG A 1 93 ? -7.935 22.426 9.887 1.00 65.12 93 ARG A O 1
ATOM 776 N N . ASP A 1 94 ? -9.106 20.797 8.878 1.00 63.16 94 ASP A N 1
ATOM 777 C CA . ASP A 1 94 ? -9.401 20.033 10.086 1.00 63.16 94 ASP A CA 1
ATOM 778 C C . ASP A 1 94 ? -8.207 19.125 10.416 1.00 63.16 94 ASP A C 1
ATOM 780 O O . ASP A 1 94 ? -8.095 17.987 9.964 1.00 63.16 94 ASP A O 1
ATOM 784 N N . ARG A 1 95 ? -7.220 19.699 11.114 1.00 58.78 95 ARG A N 1
ATOM 785 C CA . ARG A 1 95 ? -5.905 19.072 11.331 1.00 58.78 95 ARG A CA 1
ATOM 786 C C . ARG A 1 95 ? -5.926 17.957 12.376 1.00 58.78 95 ARG A C 1
ATOM 788 O O . ARG A 1 95 ? -4.973 17.187 12.433 1.00 58.78 95 ARG A O 1
ATOM 795 N N . GLN A 1 96 ? -6.958 17.886 13.216 1.00 58.84 96 GLN A N 1
ATOM 796 C CA . GLN A 1 96 ? -6.955 17.015 14.396 1.00 58.84 96 GLN A CA 1
ATOM 797 C C . GLN A 1 96 ? -7.203 15.539 14.044 1.00 58.84 96 GLN A C 1
ATOM 799 O O . GLN A 1 96 ? -6.710 14.665 14.749 1.00 58.84 96 GLN A O 1
ATOM 804 N N . SER A 1 97 ? -7.872 15.256 12.920 1.00 60.25 97 SER A N 1
ATOM 805 C CA . SER A 1 97 ? -8.212 13.897 12.467 1.00 60.25 97 SER A CA 1
ATOM 806 C C . SER A 1 97 ? -7.227 13.281 11.454 1.00 60.25 97 SER A C 1
ATOM 808 O O . SER A 1 97 ? -7.307 12.087 11.174 1.00 60.25 97 SER A O 1
ATOM 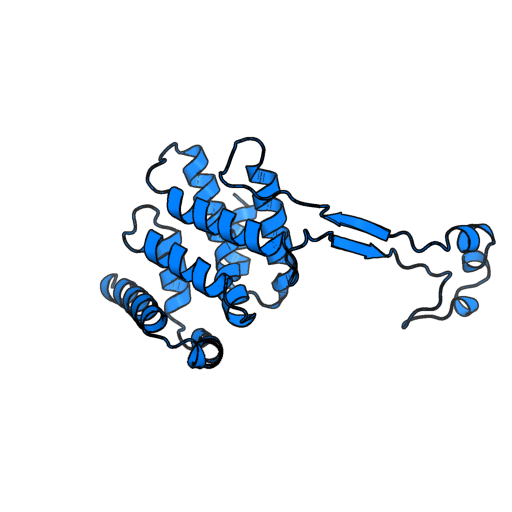810 N N . ASN A 1 98 ? -6.263 14.047 10.917 1.00 74.44 98 ASN A N 1
ATOM 811 C CA . ASN A 1 98 ? -5.395 13.583 9.817 1.00 74.44 98 ASN A CA 1
ATOM 812 C C . ASN A 1 98 ? -4.122 12.837 10.265 1.00 74.44 98 ASN A C 1
ATOM 814 O O . ASN A 1 98 ? -3.516 12.114 9.474 1.00 74.44 98 ASN A O 1
ATOM 818 N N . GLY A 1 99 ? -3.692 13.007 11.519 1.00 89.12 99 GLY A N 1
ATOM 819 C CA . GLY A 1 99 ? -2.350 12.600 11.957 1.00 89.12 99 GLY A CA 1
ATOM 820 C C . GLY A 1 99 ? -2.062 11.100 11.830 1.00 89.12 99 GLY A C 1
ATOM 821 O O . GLY A 1 99 ? -0.968 10.715 11.425 1.00 89.12 99 GLY A O 1
ATOM 822 N N . CYS A 1 100 ? -3.042 10.238 12.117 1.00 93.31 100 CYS A N 1
ATOM 823 C CA . CYS A 1 100 ? -2.848 8.786 12.047 1.00 93.31 100 CYS A CA 1
ATOM 824 C C . CYS A 1 100 ? -2.762 8.264 10.601 1.00 93.31 100 CYS A C 1
ATOM 826 O O . CYS A 1 100 ? -1.948 7.386 10.317 1.00 93.31 100 CYS A O 1
ATOM 828 N N . ILE A 1 101 ? -3.552 8.826 9.678 1.00 95.25 101 ILE A N 1
ATOM 829 C CA . ILE A 1 101 ? -3.485 8.486 8.250 1.00 95.25 101 ILE A CA 1
ATOM 830 C C . ILE A 1 101 ? -2.169 9.000 7.662 1.00 95.25 101 ILE A C 1
ATOM 832 O O . ILE A 1 101 ? -1.497 8.265 6.942 1.00 95.25 101 ILE A O 1
ATOM 836 N N . GLU A 1 102 ? -1.764 10.228 8.004 1.00 94.81 102 GLU A N 1
ATOM 837 C CA . GLU A 1 102 ? -0.463 10.779 7.613 1.00 94.81 102 GLU A CA 1
ATOM 838 C C . GLU A 1 102 ? 0.690 9.874 8.054 1.00 94.81 102 GLU A C 1
ATOM 840 O O . GLU A 1 102 ? 1.538 9.509 7.235 1.00 94.81 102 GLU A O 1
ATOM 845 N N . ALA A 1 103 ? 0.691 9.468 9.326 1.00 96.31 103 ALA A N 1
ATOM 846 C CA . ALA A 1 103 ? 1.706 8.584 9.884 1.00 96.31 103 ALA A CA 1
ATOM 847 C C . ALA A 1 103 ? 1.724 7.214 9.189 1.00 96.31 103 ALA A C 1
ATOM 849 O O . ALA A 1 103 ? 2.800 6.714 8.863 1.00 96.31 103 ALA A O 1
ATOM 850 N N . LEU A 1 104 ? 0.555 6.629 8.902 1.00 97.88 104 LEU A N 1
ATOM 851 C CA . LEU A 1 104 ? 0.454 5.365 8.169 1.00 97.88 104 LEU A CA 1
ATOM 852 C C . LEU A 1 104 ? 1.037 5.485 6.754 1.00 97.88 104 LEU A C 1
ATOM 854 O O . LEU A 1 104 ? 1.859 4.660 6.361 1.00 97.88 104 LEU A O 1
ATOM 858 N N . LEU A 1 105 ? 0.640 6.509 5.991 1.00 98.19 105 LEU A N 1
ATOM 859 C CA . LEU A 1 105 ? 1.113 6.712 4.618 1.00 98.19 105 LEU A CA 1
ATOM 860 C C . LEU A 1 105 ? 2.630 6.960 4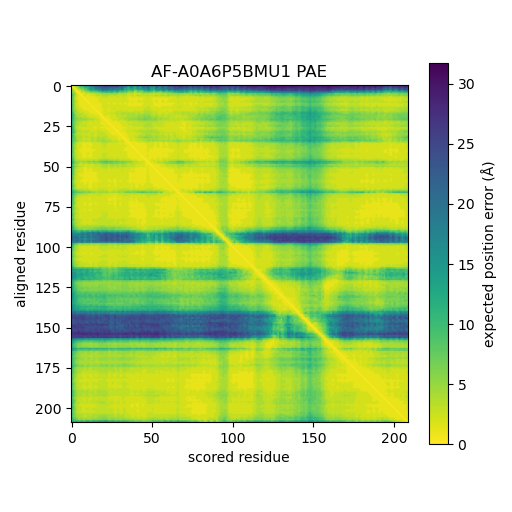.576 1.00 98.19 105 LEU A C 1
ATOM 862 O O . LEU A 1 105 ? 3.323 6.337 3.771 1.00 98.19 105 LEU A O 1
ATOM 866 N N . LEU A 1 106 ? 3.161 7.810 5.463 1.00 97.50 106 LEU A N 1
ATOM 867 C CA . LEU A 1 106 ? 4.607 8.044 5.581 1.00 97.50 106 LEU A CA 1
ATOM 868 C C . LEU A 1 106 ? 5.358 6.791 6.027 1.00 97.50 106 LEU A C 1
ATOM 870 O O . LEU A 1 106 ? 6.434 6.504 5.505 1.00 97.50 106 LEU A O 1
ATOM 874 N N . GLY A 1 107 ? 4.794 6.031 6.964 1.00 97.56 107 GLY A N 1
ATOM 875 C CA . GLY A 1 107 ? 5.366 4.775 7.431 1.00 97.56 107 GLY A CA 1
ATOM 876 C C . GLY A 1 107 ? 5.496 3.757 6.300 1.00 97.56 107 GLY A C 1
ATOM 877 O O . GLY A 1 107 ? 6.572 3.196 6.101 1.00 97.56 107 GLY A O 1
ATOM 878 N N . ILE A 1 108 ? 4.428 3.554 5.523 1.00 97.88 108 ILE A N 1
ATOM 879 C CA . ILE A 1 108 ? 4.435 2.674 4.345 1.00 97.88 108 ILE A CA 1
ATOM 880 C C . ILE A 1 108 ? 5.466 3.162 3.321 1.00 97.88 108 ILE A C 1
ATOM 882 O O . ILE A 1 108 ? 6.258 2.363 2.828 1.00 97.88 108 ILE A O 1
ATOM 886 N N . TYR A 1 109 ? 5.487 4.464 3.032 1.00 97.94 109 TYR A N 1
ATOM 887 C CA . TYR A 1 109 ? 6.436 5.058 2.091 1.00 97.94 109 TYR A CA 1
ATOM 888 C C . TYR A 1 109 ? 7.882 4.780 2.514 1.00 97.94 109 TYR A C 1
ATOM 890 O O . TYR A 1 109 ? 8.648 4.223 1.734 1.00 97.94 109 TYR A O 1
ATOM 898 N N . ASN A 1 110 ? 8.237 5.081 3.766 1.00 96.44 110 ASN A N 1
ATOM 899 C CA . ASN A 1 110 ? 9.595 4.893 4.275 1.00 96.44 110 ASN A CA 1
ATOM 900 C C . ASN A 1 110 ? 10.017 3.411 4.290 1.00 96.44 110 ASN A C 1
ATOM 902 O O . ASN A 1 110 ? 11.187 3.109 4.074 1.00 96.44 110 ASN A O 1
ATOM 906 N N . LEU A 1 111 ? 9.077 2.483 4.504 1.00 95.38 111 LEU A N 1
ATOM 907 C CA . LEU A 1 111 ? 9.345 1.047 4.387 1.00 95.38 111 LEU A CA 1
ATOM 908 C C . LEU A 1 111 ? 9.573 0.607 2.935 1.00 95.38 111 LEU A C 1
ATOM 910 O O . LEU A 1 111 ? 10.368 -0.296 2.688 1.00 95.38 111 LEU A O 1
ATOM 914 N N . GLU A 1 112 ? 8.875 1.206 1.971 1.00 95.12 112 GLU A N 1
ATOM 915 C CA . GLU A 1 112 ? 8.963 0.788 0.571 1.00 95.12 112 GLU A CA 1
ATOM 916 C C . GLU A 1 112 ? 10.120 1.418 -0.200 1.00 95.12 112 GLU A C 1
ATOM 918 O O . GLU A 1 112 ? 10.608 0.795 -1.143 1.00 95.12 112 GLU A O 1
ATOM 923 N N . ILE A 1 113 ? 10.618 2.588 0.198 1.00 94.62 113 ILE A N 1
ATOM 924 C CA . ILE A 1 113 ? 11.801 3.186 -0.441 1.00 94.62 113 ILE A CA 1
ATOM 925 C C . ILE A 1 113 ? 13.093 2.417 -0.131 1.00 94.62 113 ILE A C 1
ATOM 927 O O . ILE A 1 113 ? 14.041 2.512 -0.904 1.00 94.62 113 ILE A O 1
ATOM 931 N N . ALA A 1 114 ? 13.124 1.624 0.945 1.00 91.19 114 ALA A N 1
ATOM 932 C CA . ALA A 1 114 ? 14.270 0.806 1.338 1.00 91.19 114 ALA A CA 1
ATOM 933 C C . ALA A 1 114 ? 14.126 -0.655 0.870 1.00 91.19 114 ALA A C 1
ATOM 935 O O . ALA A 1 114 ? 13.038 -1.241 0.901 1.00 91.19 114 ALA A O 1
ATOM 936 N N . ASP A 1 115 ? 15.219 -1.260 0.407 1.00 82.62 115 ASP A N 1
ATOM 937 C CA . ASP A 1 115 ? 15.327 -2.683 0.090 1.00 82.62 115 ASP A CA 1
ATOM 938 C C . ASP A 1 115 ? 15.497 -3.552 1.342 1.00 82.62 115 ASP A C 1
ATOM 940 O 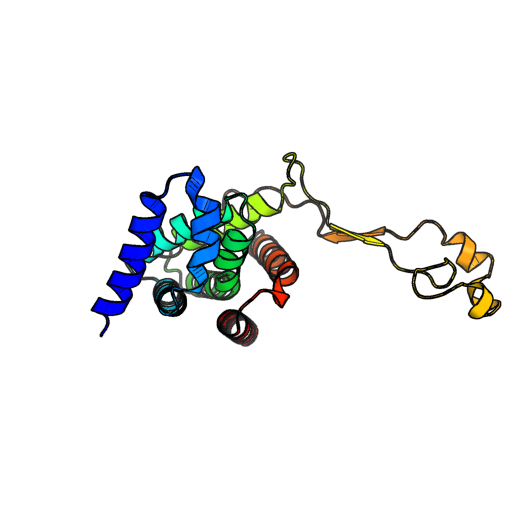O . ASP A 1 115 ? 15.432 -3.082 2.478 1.00 82.62 115 ASP A O 1
ATOM 944 N N . LYS A 1 116 ? 15.642 -4.864 1.133 1.00 78.81 116 LYS A N 1
ATOM 945 C CA . LYS A 1 116 ? 15.777 -5.828 2.234 1.00 78.81 116 LYS A CA 1
ATOM 946 C C . LYS A 1 116 ? 17.063 -5.626 3.041 1.00 78.81 116 LYS A C 1
ATOM 948 O O . LYS A 1 116 ? 17.101 -6.045 4.193 1.00 78.81 116 LYS A O 1
ATOM 953 N N . ASP A 1 117 ? 18.063 -4.994 2.438 1.00 83.12 117 ASP A N 1
ATOM 954 C CA . ASP A 1 117 ? 19.369 -4.708 3.022 1.00 83.12 117 ASP A CA 1
ATOM 955 C C . ASP A 1 117 ? 19.428 -3.276 3.597 1.00 83.12 117 ASP A C 1
ATOM 957 O O . ASP A 1 117 ? 20.449 -2.866 4.146 1.00 83.12 117 ASP A O 1
ATOM 961 N N . GLY A 1 118 ? 18.324 -2.521 3.511 1.00 81.12 118 GLY A N 1
ATOM 962 C CA . GLY A 1 118 ? 18.200 -1.153 4.007 1.00 81.12 118 GLY A CA 1
ATOM 963 C C . GLY A 1 118 ? 18.713 -0.079 3.046 1.00 81.12 118 GLY A C 1
ATOM 964 O O . GLY A 1 118 ? 18.745 1.093 3.419 1.00 81.12 118 GLY A O 1
ATOM 965 N N . ASN A 1 119 ? 19.095 -0.438 1.819 1.00 87.19 119 ASN A N 1
ATOM 966 C CA . ASN A 1 119 ? 19.527 0.530 0.815 1.00 87.19 119 ASN A CA 1
ATOM 967 C C . ASN A 1 119 ? 18.325 1.120 0.079 1.00 87.19 119 ASN A C 1
ATOM 969 O O . ASN A 1 119 ? 17.301 0.466 -0.115 1.00 87.19 119 ASN A O 1
ATOM 973 N N . ASN A 1 120 ? 18.458 2.355 -0.391 1.00 86.88 120 ASN A N 1
ATOM 974 C CA . ASN A 1 120 ? 17.410 2.983 -1.186 1.00 86.88 120 ASN A CA 1
ATOM 975 C C . ASN A 1 120 ? 17.224 2.254 -2.529 1.00 86.88 120 ASN A C 1
ATOM 977 O O . ASN A 1 120 ? 18.184 1.996 -3.259 1.00 86.88 120 ASN A O 1
ATOM 981 N N . LYS A 1 121 ? 15.970 1.954 -2.871 1.00 88.00 121 LYS A N 1
ATOM 982 C CA . LYS A 1 121 ? 15.595 1.279 -4.115 1.00 88.00 121 LYS A CA 1
ATOM 983 C C . LYS A 1 121 ? 15.645 2.243 -5.297 1.00 88.00 121 LYS A C 1
ATOM 985 O O . LYS A 1 121 ? 15.056 3.317 -5.252 1.00 88.00 121 LYS A O 1
ATOM 990 N N . VAL A 1 122 ? 16.249 1.787 -6.393 1.00 91.38 122 VAL A N 1
ATOM 991 C CA . VAL A 1 122 ? 16.096 2.382 -7.729 1.00 91.38 122 VAL A CA 1
ATOM 992 C C . VAL A 1 122 ? 15.294 1.420 -8.590 1.00 91.38 122 VAL A C 1
ATOM 994 O O . VAL A 1 122 ? 15.685 0.261 -8.756 1.00 91.38 122 VAL A O 1
ATOM 997 N N . LEU A 1 123 ? 14.187 1.891 -9.161 1.00 92.62 123 LEU A N 1
ATOM 998 C CA . LEU A 1 123 ? 13.349 1.090 -10.043 1.00 92.62 123 LEU A CA 1
ATOM 999 C C . LEU A 1 123 ? 13.657 1.413 -11.503 1.00 92.62 123 LEU A C 1
ATOM 1001 O O . LEU A 1 123 ? 13.564 2.551 -11.969 1.00 92.62 123 LEU A O 1
ATOM 1005 N N . SER A 1 124 ? 14.027 0.373 -12.239 1.00 93.75 124 SER A N 1
ATOM 1006 C CA . SER A 1 124 ? 14.495 0.493 -13.614 1.00 93.75 124 SER A CA 1
ATOM 1007 C C . SER A 1 124 ? 14.089 -0.712 -14.440 1.00 93.75 124 SER A C 1
ATOM 1009 O O . SER A 1 124 ? 14.025 -1.819 -13.904 1.00 93.75 124 SER A O 1
ATOM 1011 N N . PHE A 1 125 ? 13.944 -0.525 -15.743 1.00 93.25 125 PHE A N 1
ATOM 1012 C CA . PHE A 1 125 ? 13.792 -1.622 -16.689 1.00 93.25 125 PHE A CA 1
ATOM 1013 C C . PHE A 1 125 ? 14.698 -1.415 -17.899 1.00 93.25 125 PHE A C 1
ATOM 1015 O O . PHE A 1 125 ? 15.183 -0.316 -18.171 1.00 93.25 125 PHE A O 1
ATOM 1022 N N . THR A 1 126 ? 14.936 -2.499 -18.620 1.00 91.19 126 THR A N 1
ATOM 1023 C CA . THR A 1 126 ? 15.679 -2.485 -19.874 1.00 91.19 126 THR A CA 1
ATOM 1024 C C . THR A 1 126 ? 14.701 -2.406 -21.032 1.00 91.19 126 THR A C 1
ATOM 1026 O O . THR A 1 126 ? 13.774 -3.214 -21.101 1.00 91.19 126 THR A O 1
ATOM 1029 N N . ILE A 1 127 ? 14.917 -1.468 -21.955 1.00 88.69 127 ILE A N 1
ATOM 1030 C CA . ILE A 1 127 ? 14.137 -1.407 -23.193 1.00 88.69 127 ILE A CA 1
ATOM 1031 C C . ILE A 1 127 ? 14.469 -2.649 -24.046 1.00 88.69 127 ILE A C 1
ATOM 1033 O O . ILE A 1 127 ? 15.643 -2.855 -24.375 1.00 88.69 127 ILE A O 1
ATOM 1037 N N . PRO A 1 128 ? 13.479 -3.492 -24.405 1.00 88.00 128 PRO A N 1
ATOM 1038 C CA . PRO A 1 128 ? 13.706 -4.631 -25.289 1.00 88.00 128 PRO A CA 1
ATOM 1039 C C . PRO A 1 128 ? 14.155 -4.185 -26.684 1.00 88.00 128 PRO A C 1
ATOM 1041 O O . PRO A 1 128 ? 13.743 -3.136 -27.172 1.00 88.00 128 PRO A O 1
ATOM 1044 N N . SER A 1 129 ? 14.956 -5.013 -27.353 1.00 82.62 129 SER A N 1
ATOM 1045 C CA . SER A 1 129 ? 15.431 -4.750 -28.714 1.00 82.62 129 SER A CA 1
ATOM 1046 C C . SER A 1 129 ? 15.163 -5.947 -29.618 1.00 82.62 129 SER A C 1
ATOM 1048 O O . SER A 1 129 ? 15.429 -7.085 -29.235 1.00 82.62 129 SER A O 1
ATOM 1050 N N . LEU A 1 130 ? 14.673 -5.687 -30.834 1.00 84.56 130 LEU A N 1
ATOM 1051 C CA . LEU A 1 130 ? 14.498 -6.717 -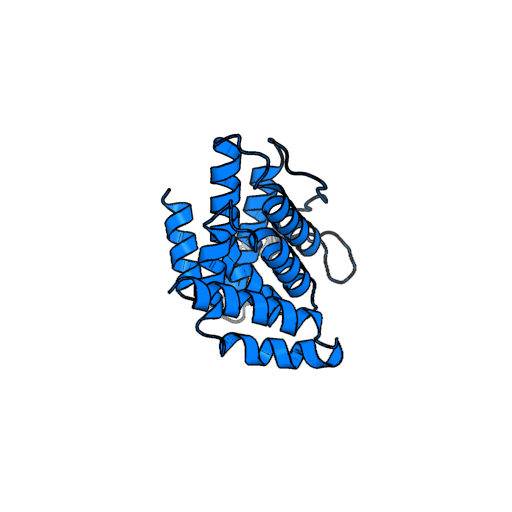31.865 1.00 84.56 130 LEU A CA 1
ATOM 1052 C C . LEU A 1 130 ? 15.839 -7.224 -32.413 1.00 84.56 130 LEU A C 1
ATOM 1054 O O . LEU A 1 130 ? 15.912 -8.342 -32.912 1.00 84.56 130 LEU A O 1
ATOM 1058 N N . SER A 1 131 ? 16.903 -6.434 -32.261 1.00 81.69 131 SER A N 1
ATOM 1059 C CA . SER A 1 131 ? 18.273 -6.779 -32.653 1.00 81.69 131 SER A CA 1
ATOM 1060 C C . SER A 1 131 ? 18.944 -7.771 -31.703 1.00 81.69 131 SER A C 1
ATOM 1062 O O . SER A 1 131 ? 20.041 -8.239 -31.997 1.00 81.69 131 SER A O 1
ATOM 1064 N N . LYS A 1 132 ? 18.323 -8.082 -30.555 1.00 80.50 132 LYS A N 1
ATOM 1065 C CA . LYS A 1 132 ? 18.802 -9.097 -29.611 1.00 80.50 132 LYS A CA 1
ATOM 1066 C C . LYS A 1 132 ? 17.842 -10.284 -29.570 1.00 80.50 132 LYS A C 1
ATOM 1068 O O . LYS A 1 132 ? 16.630 -10.065 -29.605 1.00 80.50 132 LYS A O 1
ATOM 107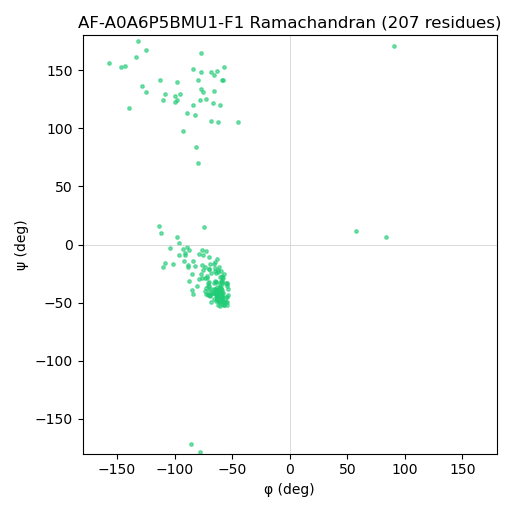3 N N . PRO A 1 133 ? 18.360 -11.520 -29.465 1.00 87.25 133 PRO A N 1
ATOM 1074 C CA . PRO A 1 133 ? 17.519 -12.680 -29.225 1.00 87.25 133 PRO A CA 1
ATOM 1075 C C . PRO A 1 133 ? 16.731 -12.492 -27.937 1.00 87.25 133 PRO A C 1
ATOM 1077 O O . PRO A 1 133 ? 17.238 -11.958 -26.946 1.00 87.25 133 PRO A O 1
ATOM 1080 N N . SER A 1 134 ? 15.482 -12.931 -27.957 1.00 89.69 134 SER A N 1
ATOM 1081 C CA . SER A 1 134 ? 14.618 -12.936 -26.787 1.00 89.69 134 SER A CA 1
ATOM 1082 C C . SER A 1 134 ? 13.948 -14.297 -26.647 1.00 89.69 134 SER A C 1
ATOM 1084 O O . SER A 1 134 ? 14.048 -15.154 -27.520 1.00 89.69 134 SER A O 1
ATOM 1086 N N . ILE A 1 135 ? 13.202 -14.491 -25.561 1.00 94.31 135 ILE A N 1
ATOM 1087 C CA . ILE A 1 135 ? 12.380 -15.696 -25.384 1.00 94.31 135 ILE A CA 1
ATOM 1088 C C . ILE A 1 135 ? 11.264 -15.832 -26.438 1.00 94.31 135 ILE A C 1
ATOM 1090 O O . ILE A 1 135 ? 10.645 -16.888 -26.523 1.00 94.31 135 ILE A O 1
ATOM 1094 N N . TYR A 1 136 ? 10.987 -14.775 -27.212 1.00 93.44 136 TYR A N 1
ATOM 1095 C CA . TYR A 1 136 ? 9.904 -14.733 -28.196 1.00 93.44 136 TYR A CA 1
ATOM 1096 C C . TYR A 1 136 ? 10.385 -14.726 -29.648 1.00 93.44 136 TYR A C 1
ATOM 1098 O O . TYR A 1 136 ? 9.588 -15.015 -30.540 1.00 93.44 136 TYR A O 1
ATOM 1106 N N . HIS A 1 137 ? 11.647 -14.373 -29.916 1.00 90.00 137 HIS A N 1
ATOM 1107 C CA . HIS A 1 137 ? 12.134 -14.226 -31.288 1.00 90.00 137 HIS A CA 1
ATOM 1108 C C . HIS A 1 137 ? 13.651 -14.380 -31.414 1.00 90.00 137 HIS A C 1
ATOM 1110 O O . HIS A 1 137 ? 14.407 -14.085 -30.488 1.00 90.00 137 HIS A O 1
ATOM 1116 N N . GLU A 1 138 ? 14.077 -14.753 -32.620 1.00 89.94 138 GLU A N 1
ATOM 1117 C CA . GLU A 1 138 ? 15.473 -14.748 -33.059 1.00 89.94 138 GLU A CA 1
ATOM 1118 C C . GLU A 1 138 ? 15.670 -13.596 -34.067 1.00 89.94 138 GLU A C 1
ATOM 1120 O O . GLU A 1 138 ? 14.887 -13.507 -35.014 1.00 89.94 138 GLU A O 1
ATOM 1125 N N . PRO A 1 139 ? 16.668 -12.700 -33.934 1.00 85.50 139 PRO A N 1
ATOM 1126 C CA . PRO A 1 139 ? 16.783 -11.509 -34.784 1.00 85.50 139 PRO A CA 1
ATOM 1127 C C . PRO A 1 139 ? 16.942 -11.828 -36.273 1.00 85.50 139 PRO A C 1
ATOM 1129 O O . PRO A 1 139 ? 16.506 -11.056 -37.126 1.00 85.50 139 PRO A O 1
ATOM 1132 N N . SER A 1 140 ? 17.513 -12.991 -36.601 1.00 82.75 140 SER A N 1
ATOM 1133 C CA . SER A 1 140 ? 17.686 -13.447 -37.982 1.00 82.75 140 SER A CA 1
ATOM 1134 C C . SER A 1 140 ? 16.364 -13.652 -38.728 1.00 82.75 140 SER A C 1
ATOM 1136 O O . SER A 1 140 ? 16.358 -13.621 -39.957 1.00 82.75 140 SER A O 1
ATOM 1138 N N . THR A 1 141 ? 15.242 -13.842 -38.025 1.00 84.31 141 THR A N 1
ATOM 1139 C CA . THR A 1 141 ? 13.922 -14.027 -38.652 1.00 84.31 141 THR A CA 1
ATOM 1140 C C . THR A 1 141 ? 13.231 -12.707 -39.002 1.00 84.31 141 THR A C 1
ATOM 1142 O O . THR A 1 141 ? 12.286 -12.709 -39.786 1.00 84.31 141 THR A O 1
ATOM 1145 N N . ILE A 1 142 ? 13.712 -11.578 -38.468 1.00 78.88 142 ILE A N 1
ATOM 1146 C CA . ILE A 1 142 ? 13.086 -10.248 -38.592 1.00 78.88 142 ILE A CA 1
ATOM 1147 C C . ILE A 1 142 ? 13.611 -9.475 -39.821 1.00 78.88 142 ILE A C 1
ATOM 1149 O O . ILE A 1 142 ? 13.040 -8.465 -40.232 1.00 78.88 142 ILE A O 1
ATOM 1153 N N . GLY A 1 143 ? 14.654 -9.987 -40.480 1.00 72.88 143 GLY A N 1
ATOM 1154 C CA . GLY A 1 143 ? 15.261 -9.383 -41.666 1.00 72.88 143 GLY A CA 1
ATOM 1155 C C . GLY A 1 143 ? 16.404 -8.414 -41.342 1.00 72.88 143 GLY A C 1
ATOM 1156 O O . GLY A 1 143 ? 16.662 -8.062 -40.191 1.00 72.88 143 GLY A O 1
ATOM 1157 N N . SER A 1 144 ? 17.123 -7.975 -42.378 1.00 69.62 144 SER A N 1
ATOM 1158 C CA . SER A 1 144 ? 18.397 -7.243 -42.251 1.00 69.62 144 SER A CA 1
ATOM 1159 C C . SER A 1 144 ? 18.291 -5.870 -41.575 1.00 69.62 144 SER A C 1
ATOM 1161 O O . SER A 1 144 ? 19.284 -5.379 -41.043 1.00 69.62 144 SER A O 1
ATOM 1163 N N . MET A 1 145 ? 17.102 -5.257 -41.534 1.00 66.81 145 MET A N 1
ATOM 1164 C CA . MET A 1 145 ? 16.891 -3.950 -40.896 1.00 66.81 145 MET A CA 1
ATOM 1165 C C . MET A 1 145 ? 17.140 -3.971 -39.379 1.00 66.81 145 MET A C 1
ATOM 1167 O O . MET A 1 145 ? 17.632 -2.987 -38.829 1.00 66.81 145 MET A O 1
ATOM 1171 N N . ALA A 1 146 ? 16.860 -5.093 -38.708 1.00 63.84 146 ALA A N 1
ATOM 1172 C CA . ALA A 1 146 ? 17.121 -5.260 -37.277 1.00 63.84 146 ALA A CA 1
ATOM 1173 C C . ALA A 1 146 ? 18.599 -5.569 -36.966 1.00 63.84 146 ALA A C 1
ATOM 1175 O O . ALA A 1 146 ? 18.986 -5.570 -35.803 1.00 63.84 146 ALA A O 1
ATOM 1176 N N . LEU A 1 147 ? 19.431 -5.809 -37.983 1.00 65.38 147 LEU A N 1
ATOM 1177 C CA . LEU A 1 147 ? 20.840 -6.206 -37.855 1.00 65.38 147 LEU A CA 1
ATOM 1178 C C . LEU A 1 147 ? 21.804 -5.127 -38.374 1.00 65.38 147 LEU A C 1
ATOM 1180 O O . LEU A 1 147 ? 22.967 -5.409 -38.649 1.00 65.38 147 LEU A O 1
ATOM 1184 N N . THR A 1 148 ? 21.324 -3.894 -38.556 1.00 72.00 148 THR A N 1
ATOM 1185 C CA . THR A 1 148 ? 22.179 -2.783 -38.993 1.00 72.00 148 THR A CA 1
ATOM 1186 C C . THR A 1 148 ? 23.212 -2.441 -37.924 1.00 72.00 148 THR A C 1
ATOM 1188 O O . THR A 1 148 ? 22.923 -2.498 -36.732 1.00 72.00 148 THR A O 1
ATOM 1191 N N . GLU A 1 149 ? 24.406 -2.022 -38.339 1.00 65.88 149 GLU A N 1
ATOM 1192 C CA . GLU A 1 149 ? 25.491 -1.636 -37.428 1.00 65.88 149 GLU A CA 1
ATOM 1193 C C . GLU A 1 149 ? 25.054 -0.563 -36.415 1.00 65.88 149 GLU A C 1
ATOM 1195 O O . GLU A 1 149 ? 25.450 -0.625 -35.262 1.00 65.88 149 GLU A O 1
ATOM 1200 N N . GLY A 1 150 ? 24.151 0.355 -36.785 1.00 66.38 150 GLY A N 1
ATOM 1201 C CA . GLY A 1 150 ? 23.554 1.324 -35.855 1.00 66.38 150 GLY A CA 1
ATOM 1202 C C . GLY A 1 150 ? 22.612 0.701 -34.814 1.00 66.38 150 GLY A C 1
ATOM 1203 O O . GLY A 1 150 ? 22.637 1.100 -33.651 1.00 66.38 150 GLY A O 1
ATOM 1204 N N . ALA A 1 151 ? 21.822 -0.308 -35.195 1.00 65.06 151 ALA A N 1
ATOM 1205 C CA . ALA A 1 151 ? 20.975 -1.063 -34.267 1.00 65.06 151 ALA A CA 1
ATOM 1206 C C . ALA A 1 151 ? 21.799 -1.983 -33.346 1.00 65.06 151 ALA A C 1
ATOM 1208 O O . ALA A 1 151 ? 21.421 -2.221 -32.197 1.00 65.06 151 ALA A O 1
ATOM 1209 N N . LEU A 1 152 ? 22.958 -2.440 -33.833 1.00 63.47 152 LEU A N 1
ATOM 1210 C CA . LEU A 1 152 ? 23.952 -3.154 -33.041 1.00 63.47 152 LEU A CA 1
ATOM 1211 C C . LEU A 1 152 ? 24.810 -2.194 -32.184 1.00 63.47 152 LEU A C 1
ATOM 1213 O O . LEU A 1 152 ? 25.227 -2.524 -31.088 1.00 63.47 152 LEU A O 1
ATOM 1217 N N . CYS A 1 153 ? 25.053 -0.953 -32.590 1.00 60.47 153 CYS A N 1
ATOM 1218 C CA . CYS A 1 153 ? 25.832 -0.014 -31.777 1.00 60.47 153 CYS A CA 1
ATOM 1219 C C . CYS A 1 153 ? 25.021 0.535 -30.583 1.00 60.47 153 CYS A C 1
ATOM 1221 O O . CYS A 1 153 ? 25.594 0.905 -29.564 1.00 60.47 153 CYS A O 1
ATOM 1223 N N . GLN A 1 154 ? 23.682 0.495 -30.651 1.00 59.41 154 GLN A N 1
ATOM 1224 C CA . GLN A 1 154 ? 22.778 0.699 -29.503 1.00 59.41 154 GLN A CA 1
ATOM 1225 C C . GLN A 1 154 ? 22.735 -0.509 -28.534 1.00 59.41 154 GLN A C 1
ATOM 1227 O O . GLN A 1 154 ? 21.820 -0.624 -27.719 1.00 59.41 154 GLN A O 1
ATOM 1232 N N . HIS A 1 155 ? 23.683 -1.452 -28.624 1.00 58.12 155 HIS A N 1
ATOM 1233 C CA . HIS A 1 155 ? 23.666 -2.713 -27.875 1.00 58.12 155 HIS A CA 1
ATOM 1234 C C . HIS A 1 155 ? 23.911 -2.621 -26.374 1.00 58.12 155 HIS A C 1
ATOM 1236 O O . HIS A 1 155 ? 23.655 -3.620 -25.687 1.00 58.12 155 HIS A O 1
ATOM 1242 N N . ASP A 1 156 ? 24.333 -1.481 -25.842 1.00 59.03 156 ASP A N 1
ATOM 1243 C CA . ASP A 1 156 ? 24.235 -1.267 -24.406 1.00 59.03 156 ASP A CA 1
ATOM 1244 C C . ASP A 1 156 ? 22.751 -1.155 -24.074 1.00 59.03 156 ASP A C 1
ATOM 1246 O O . ASP A 1 156 ? 22.082 -0.194 -24.441 1.00 59.03 156 ASP A O 1
ATOM 1250 N N . LEU A 1 157 ? 22.213 -2.214 -23.462 1.00 67.44 157 LEU A N 1
ATOM 1251 C CA . LEU A 1 157 ? 20.819 -2.311 -23.046 1.00 67.44 157 LEU A CA 1
ATOM 1252 C C . LEU A 1 157 ? 20.418 -1.004 -22.358 1.00 67.44 157 LEU A C 1
ATOM 1254 O O . LEU A 1 157 ? 20.838 -0.768 -21.225 1.00 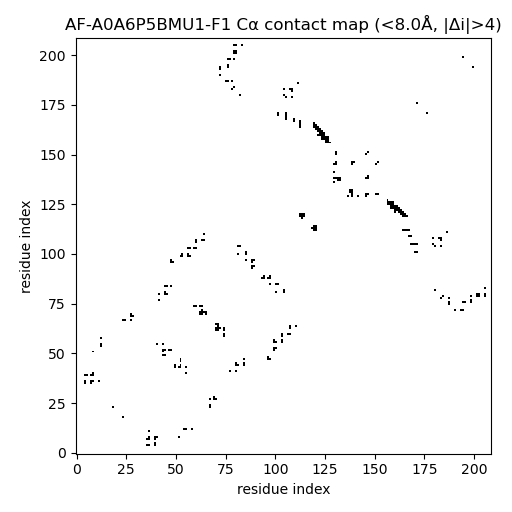67.44 157 LEU A O 1
ATOM 1258 N N . ILE A 1 158 ? 19.628 -0.166 -23.039 1.00 80.69 158 ILE A N 1
ATOM 1259 C CA . ILE A 1 158 ? 19.213 1.126 -22.494 1.00 80.69 158 ILE A CA 1
ATOM 1260 C C . ILE A 1 158 ? 18.398 0.829 -21.242 1.00 80.69 158 ILE A C 1
ATOM 1262 O O . ILE A 1 158 ? 17.262 0.344 -21.303 1.00 80.69 158 ILE A O 1
ATOM 1266 N N . ARG A 1 159 ? 19.024 1.071 -20.092 1.00 87.94 159 ARG A N 1
ATOM 1267 C CA . ARG A 1 159 ? 18.404 0.926 -18.787 1.00 87.94 159 ARG A CA 1
ATOM 1268 C C . ARG A 1 159 ? 17.758 2.256 -18.447 1.00 87.94 159 ARG A C 1
ATOM 1270 O O . ARG A 1 159 ? 18.444 3.252 -18.243 1.00 87.94 159 ARG A O 1
ATOM 1277 N N . VAL A 1 160 ? 16.435 2.255 -18.388 1.00 92.12 160 VAL A N 1
ATOM 1278 C CA . VAL A 1 160 ? 15.646 3.427 -18.023 1.00 92.12 160 VAL A CA 1
ATOM 1279 C C . VAL A 1 160 ? 15.281 3.316 -16.555 1.00 92.12 160 VAL A C 1
ATOM 1281 O O . VAL A 1 160 ? 14.691 2.322 -16.127 1.00 92.12 160 VAL A O 1
ATOM 1284 N N . VAL A 1 161 ? 15.639 4.339 -15.784 1.00 93.94 161 VAL A N 1
ATOM 1285 C CA . VAL A 1 161 ? 15.155 4.527 -14.415 1.00 93.94 161 VAL A CA 1
ATOM 1286 C C . VAL A 1 161 ? 13.809 5.234 -14.503 1.00 93.94 161 VAL A C 1
ATOM 1288 O O . VAL A 1 161 ? 13.721 6.321 -15.066 1.00 93.94 161 VAL A O 1
ATOM 1291 N N . TYR A 1 162 ? 12.760 4.600 -13.988 1.00 92.94 162 TYR A N 1
ATOM 1292 C CA . TYR A 1 162 ? 11.406 5.168 -13.988 1.00 92.94 162 TYR A CA 1
ATOM 1293 C C . TYR A 1 162 ? 10.947 5.602 -12.590 1.00 92.94 162 TYR A C 1
ATOM 1295 O O . TYR A 1 162 ? 9.986 6.355 -12.474 1.00 92.94 162 TYR A O 1
ATOM 1303 N N . SER A 1 163 ? 11.636 5.144 -11.540 1.00 93.62 163 SER A N 1
ATOM 1304 C CA . SER A 1 163 ? 11.534 5.668 -10.177 1.00 93.62 163 SER A CA 1
ATOM 1305 C C . SER A 1 163 ? 12.940 5.699 -9.600 1.00 93.62 163 SER A C 1
ATOM 1307 O O . SER A 1 163 ? 13.591 4.655 -9.503 1.00 93.62 163 SER A O 1
ATOM 1309 N N . ASP A 1 164 ? 13.421 6.892 -9.281 1.00 90.25 164 ASP A N 1
ATOM 1310 C CA . ASP A 1 164 ? 14.772 7.093 -8.760 1.00 90.25 164 ASP A CA 1
ATOM 1311 C C . ASP A 1 164 ? 14.817 6.901 -7.231 1.00 90.25 164 ASP A C 1
ATOM 1313 O O . ASP A 1 164 ? 13.846 6.458 -6.615 1.00 90.25 164 ASP A O 1
ATOM 1317 N N . LEU A 1 165 ? 15.952 7.225 -6.617 1.00 91.38 165 LEU A N 1
ATOM 1318 C CA . LEU A 1 165 ? 16.143 7.234 -5.175 1.00 91.38 165 LEU A CA 1
ATOM 1319 C C . LEU A 1 165 ? 15.189 8.225 -4.502 1.00 91.38 165 LEU A C 1
ATOM 1321 O O . LEU A 1 165 ? 15.256 9.437 -4.715 1.00 91.38 165 LEU A O 1
ATOM 1325 N N . HIS A 1 166 ? 14.354 7.700 -3.616 1.00 93.94 166 HIS A N 1
ATOM 1326 C CA . HIS A 1 166 ? 13.439 8.492 -2.808 1.00 93.94 166 HIS A CA 1
ATOM 1327 C C . HIS A 1 166 ? 14.010 8.694 -1.396 1.00 93.94 166 HIS A C 1
ATOM 1329 O O . HIS A 1 166 ? 14.394 7.716 -0.752 1.00 93.94 166 HIS A O 1
ATOM 1335 N N . PRO A 1 167 ? 14.092 9.935 -0.880 1.00 94.06 167 PRO A N 1
ATOM 1336 C CA . PRO A 1 167 ? 14.594 10.189 0.466 1.00 94.06 167 PRO A CA 1
ATOM 1337 C C . PRO A 1 167 ? 13.541 9.856 1.529 1.00 94.06 167 PRO A C 1
ATOM 1339 O O . PRO A 1 167 ? 12.342 10.066 1.319 1.00 94.06 167 PRO A O 1
ATOM 1342 N N . GLN A 1 168 ? 13.989 9.421 2.709 1.00 94.94 168 GLN A N 1
ATOM 1343 C CA . GLN A 1 168 ? 13.116 9.248 3.870 1.00 94.94 168 GLN A CA 1
ATOM 1344 C C . GLN A 1 168 ? 12.443 10.577 4.242 1.00 94.94 168 GLN A C 1
ATOM 1346 O O . GLN A 1 168 ? 13.054 11.647 4.170 1.00 94.94 168 GLN A O 1
ATOM 1351 N N . ARG A 1 169 ? 11.169 10.518 4.642 1.00 96.31 169 ARG A N 1
ATOM 1352 C CA . ARG A 1 169 ? 10.389 11.693 5.052 1.00 96.31 169 ARG A CA 1
ATOM 1353 C C . ARG A 1 169 ? 9.822 11.489 6.453 1.00 96.31 169 ARG A C 1
ATOM 1355 O O . ARG A 1 169 ? 9.193 10.472 6.726 1.00 96.31 169 ARG A O 1
ATOM 1362 N N . GLU A 1 170 ? 10.006 12.479 7.320 1.00 94.94 170 GLU A N 1
ATOM 1363 C CA . GLU A 1 170 ? 9.441 12.472 8.678 1.00 94.94 170 GLU A CA 1
ATOM 1364 C C . GLU A 1 170 ? 8.026 13.056 8.725 1.00 94.94 170 GLU A C 1
ATOM 1366 O O . GLU A 1 170 ? 7.208 12.650 9.543 1.00 94.94 170 GLU A O 1
ATOM 1371 N N . THR A 1 171 ? 7.728 14.015 7.843 1.00 94.75 171 THR A N 1
ATOM 1372 C CA . THR A 1 171 ? 6.445 14.726 7.806 1.00 94.75 171 THR A CA 1
ATOM 1373 C C . THR A 1 171 ? 6.000 15.018 6.376 1.00 94.75 171 THR A C 1
ATOM 1375 O O . THR A 1 171 ? 6.814 15.161 5.452 1.00 94.75 171 THR A O 1
ATOM 1378 N N . PHE A 1 172 ? 4.685 15.145 6.191 1.00 94.06 172 PHE A N 1
ATOM 1379 C CA . PHE A 1 172 ? 4.118 15.665 4.956 1.00 94.06 172 PHE A CA 1
ATOM 1380 C C . PHE A 1 172 ? 4.306 17.179 4.885 1.00 94.06 172 PHE A C 1
ATOM 1382 O O . PHE A 1 172 ? 3.968 17.927 5.800 1.00 94.06 172 PHE A O 1
ATOM 1389 N N . THR A 1 173 ? 4.801 17.641 3.746 1.00 93.25 173 THR A N 1
ATOM 1390 C CA . THR A 1 173 ? 4.933 19.054 3.410 1.00 93.25 173 THR A CA 1
ATOM 1391 C C . THR A 1 173 ? 4.226 19.337 2.098 1.00 93.25 173 THR A C 1
ATOM 1393 O O . THR A 1 173 ? 3.877 18.437 1.329 1.00 93.25 173 THR A O 1
ATOM 1396 N N . ALA A 1 174 ? 4.039 20.622 1.799 1.00 91.00 174 ALA A N 1
ATOM 1397 C CA . ALA A 1 174 ? 3.418 21.010 0.546 1.00 91.00 174 ALA A CA 1
ATOM 1398 C C . ALA A 1 174 ? 4.176 20.510 -0.692 1.00 91.00 174 ALA A C 1
ATOM 1400 O O . ALA A 1 174 ? 3.535 20.227 -1.701 1.00 91.00 174 ALA A O 1
ATOM 1401 N N . GLN A 1 175 ? 5.502 20.397 -0.575 1.00 94.06 175 GLN A N 1
ATOM 1402 C CA . GLN A 1 175 ? 6.422 20.035 -1.647 1.00 94.06 175 GLN A CA 1
ATOM 1403 C C . GLN A 1 175 ? 6.534 18.519 -1.831 1.00 94.06 175 GLN A C 1
ATOM 1405 O O . GLN A 1 175 ? 6.520 18.046 -2.961 1.00 94.06 175 GLN A O 1
ATOM 1410 N N . ASN A 1 176 ? 6.611 17.749 -0.739 1.00 96.12 176 ASN A N 1
ATOM 1411 C CA . ASN A 1 176 ? 6.864 16.306 -0.825 1.00 96.12 176 ASN A CA 1
ATOM 1412 C C . ASN A 1 176 ? 5.592 15.456 -0.976 1.00 96.12 176 ASN A C 1
ATOM 1414 O O . ASN A 1 176 ? 5.686 14.302 -1.384 1.00 96.12 176 ASN A O 1
ATOM 1418 N N . ARG A 1 177 ? 4.400 15.988 -0.659 1.00 95.06 177 ARG A N 1
ATOM 1419 C CA . ARG A 1 177 ? 3.196 15.149 -0.540 1.00 95.06 177 ARG A CA 1
ATOM 1420 C C . ARG A 1 177 ? 2.864 14.385 -1.812 1.00 95.06 177 ARG A C 1
ATOM 1422 O O . ARG A 1 177 ? 2.580 13.199 -1.744 1.00 95.06 177 ARG A O 1
ATOM 1429 N N . PHE A 1 178 ? 2.935 15.030 -2.973 1.00 96.31 178 PHE A N 1
ATOM 1430 C CA . PHE A 1 178 ? 2.610 14.362 -4.230 1.00 96.31 178 PHE A CA 1
ATOM 1431 C C . PHE A 1 178 ? 3.703 13.388 -4.662 1.00 96.31 178 PHE A C 1
ATOM 1433 O O . PHE A 1 178 ? 3.376 12.382 -5.277 1.00 96.31 178 PHE A O 1
ATOM 1440 N N . GLU A 1 179 ? 4.962 13.628 -4.294 1.00 96.56 179 GLU A N 1
ATOM 1441 C CA . GLU A 1 179 ? 6.054 12.672 -4.504 1.00 96.56 179 GLU A CA 1
ATOM 1442 C C . GLU A 1 179 ? 5.789 11.379 -3.716 1.00 96.56 179 GLU A C 1
ATOM 1444 O O . GLU A 1 179 ? 5.730 10.296 -4.296 1.00 96.56 179 GLU A O 1
ATOM 1449 N N . VAL A 1 180 ? 5.514 11.512 -2.413 1.00 97.69 180 VAL A N 1
ATOM 1450 C CA . VAL A 1 180 ? 5.193 10.392 -1.517 1.00 97.69 180 VAL A CA 1
ATOM 1451 C C . VAL A 1 180 ? 3.956 9.637 -2.006 1.00 97.69 180 VAL A C 1
ATOM 1453 O O . VAL A 1 180 ? 3.999 8.422 -2.182 1.00 97.69 180 VAL A O 1
ATOM 1456 N N . LEU A 1 181 ? 2.855 10.346 -2.272 1.00 97.62 181 LEU A N 1
ATOM 1457 C CA . LEU A 1 181 ? 1.603 9.735 -2.726 1.00 97.62 181 LEU A CA 1
ATOM 1458 C C . LEU A 1 181 ? 1.744 9.048 -4.094 1.00 97.62 181 LEU A C 1
ATOM 1460 O O . LEU A 1 181 ? 1.159 7.987 -4.304 1.00 97.62 181 LEU A O 1
ATOM 1464 N N . SER A 1 182 ? 2.531 9.611 -5.015 1.00 97.44 182 SER A N 1
ATOM 1465 C CA . SER A 1 182 ? 2.779 8.992 -6.325 1.00 97.44 182 SER A CA 1
ATOM 1466 C C . SER A 1 182 ? 3.590 7.706 -6.191 1.00 97.44 182 SER A C 1
ATOM 1468 O O . SER A 1 182 ? 3.256 6.707 -6.827 1.00 97.44 182 SER A O 1
ATOM 1470 N N . PHE A 1 183 ? 4.608 7.695 -5.326 1.00 97.81 183 PHE A N 1
ATOM 1471 C CA . PHE A 1 183 ? 5.378 6.485 -5.042 1.00 97.81 183 PHE A CA 1
ATOM 1472 C C . PHE A 1 183 ? 4.515 5.403 -4.377 1.00 97.81 183 PHE A C 1
ATOM 1474 O O . PHE A 1 183 ? 4.540 4.244 -4.782 1.00 97.81 183 PHE A O 1
ATOM 1481 N N . LEU A 1 184 ? 3.662 5.778 -3.423 1.00 98.19 184 LEU A N 1
ATOM 1482 C CA . LEU A 1 184 ? 2.699 4.856 -2.816 1.00 98.19 184 LEU A CA 1
ATOM 1483 C C . LEU A 1 184 ? 1.738 4.255 -3.857 1.00 98.19 184 LEU A C 1
ATOM 1485 O O . LEU A 1 184 ? 1.473 3.050 -3.836 1.00 98.19 184 LEU A O 1
ATOM 1489 N N . MET A 1 185 ? 1.268 5.054 -4.817 1.00 98.06 185 MET A N 1
ATOM 1490 C CA . MET A 1 185 ? 0.469 4.548 -5.938 1.00 98.06 185 MET A CA 1
ATOM 1491 C C . MET A 1 185 ? 1.258 3.624 -6.865 1.00 98.06 185 MET A C 1
ATOM 1493 O O . MET A 1 185 ? 0.694 2.660 -7.381 1.00 98.06 185 MET A O 1
ATOM 1497 N N . LEU A 1 186 ? 2.559 3.852 -7.048 1.00 97.50 186 LEU A N 1
ATOM 1498 C CA . LEU A 1 186 ? 3.424 2.914 -7.757 1.00 97.50 186 LEU A CA 1
ATOM 1499 C C . LEU A 1 186 ? 3.509 1.566 -7.020 1.00 97.50 186 LEU A C 1
ATOM 1501 O O . LEU A 1 186 ? 3.364 0.514 -7.649 1.00 97.50 186 LEU A O 1
ATOM 1505 N N . CYS A 1 187 ? 3.652 1.580 -5.691 1.00 96.38 187 CYS A N 1
ATOM 1506 C CA . CYS A 1 187 ? 3.606 0.371 -4.865 1.00 96.38 187 CYS A CA 1
ATOM 1507 C C . CYS A 1 187 ? 2.261 -0.358 -5.004 1.00 96.38 187 CYS A C 1
ATOM 1509 O O . CYS A 1 187 ? 2.243 -1.573 -5.207 1.00 96.38 187 CYS A O 1
ATOM 1511 N N . TYR A 1 188 ? 1.137 0.364 -4.973 1.00 98.31 188 TYR A N 1
ATOM 1512 C CA . TYR A 1 188 ? -0.184 -0.214 -5.235 1.00 98.31 188 TYR A CA 1
ATOM 1513 C C . TYR A 1 188 ? -0.263 -0.860 -6.622 1.00 98.31 188 TYR A C 1
ATOM 1515 O O . TYR A 1 188 ? -0.675 -2.014 -6.743 1.00 98.31 188 TYR A O 1
ATOM 1523 N N . ASN A 1 189 ? 0.199 -0.155 -7.658 1.00 97.56 189 ASN A N 1
ATOM 1524 C CA . ASN A 1 189 ? 0.195 -0.641 -9.037 1.00 97.56 189 ASN A CA 1
ATOM 1525 C C . ASN A 1 189 ? 1.020 -1.925 -9.201 1.00 97.56 189 ASN A C 1
ATOM 1527 O O . ASN A 1 189 ? 0.610 -2.826 -9.930 1.00 97.56 189 ASN A O 1
ATOM 1531 N N . SER A 1 190 ? 2.129 -2.069 -8.469 1.00 95.81 190 SER A N 1
ATOM 1532 C CA . SER A 1 190 ? 2.938 -3.299 -8.471 1.00 95.81 190 SER A CA 1
ATOM 1533 C C . SER A 1 190 ? 2.184 -4.535 -7.949 1.00 95.81 190 SER A C 1
ATOM 1535 O O . SER A 1 190 ? 2.510 -5.669 -8.303 1.00 95.81 190 SER A O 1
ATOM 1537 N N . ALA A 1 191 ? 1.150 -4.324 -7.130 1.00 96.44 191 ALA A N 1
ATOM 1538 C CA . ALA A 1 191 ? 0.324 -5.367 -6.537 1.00 96.44 191 ALA A CA 1
ATOM 1539 C C . ALA A 1 191 ? -1.116 -5.371 -7.075 1.00 96.44 191 ALA A C 1
ATOM 1541 O O . ALA A 1 191 ? -1.952 -6.098 -6.534 1.00 96.44 191 ALA A O 1
ATOM 1542 N N . ILE A 1 192 ? -1.401 -4.601 -8.135 1.00 97.06 192 ILE A N 1
ATOM 1543 C CA . ILE A 1 192 ? -2.764 -4.306 -8.593 1.00 97.06 192 ILE A CA 1
ATOM 1544 C C . ILE A 1 192 ? -3.582 -5.571 -8.825 1.00 97.06 192 ILE A C 1
ATOM 1546 O O . ILE A 1 192 ? -4.692 -5.655 -8.328 1.00 97.06 192 ILE A O 1
ATOM 1550 N N . VAL A 1 193 ? -3.000 -6.598 -9.453 1.00 97.75 193 VAL A N 1
ATOM 1551 C CA . VAL A 1 193 ? -3.671 -7.872 -9.775 1.00 97.75 193 VAL A CA 1
ATOM 1552 C C . VAL A 1 193 ? -4.206 -8.622 -8.547 1.00 97.75 193 VAL A C 1
ATOM 1554 O O . VAL A 1 193 ? -5.111 -9.444 -8.666 1.00 97.75 193 VAL A O 1
ATOM 1557 N N . TYR A 1 194 ? -3.659 -8.350 -7.361 1.00 96.38 194 TYR A N 1
ATOM 1558 C CA . TYR A 1 194 ? -4.062 -8.997 -6.113 1.00 96.38 194 TYR A CA 1
ATOM 1559 C C . TYR A 1 194 ? -5.138 -8.221 -5.349 1.00 96.38 194 TYR A C 1
ATOM 1561 O O . TYR A 1 194 ? -5.582 -8.684 -4.297 1.00 96.38 194 TYR A O 1
ATOM 1569 N N . MET A 1 195 ? -5.533 -7.044 -5.832 1.00 97.50 195 MET A N 1
ATOM 1570 C CA . MET A 1 195 ? -6.490 -6.191 -5.142 1.00 97.50 195 MET A CA 1
ATOM 1571 C C . MET A 1 195 ? -7.929 -6.674 -5.384 1.00 97.50 195 MET A C 1
ATOM 1573 O O . MET A 1 195 ? -8.271 -7.118 -6.483 1.00 97.50 195 MET A O 1
ATOM 1577 N N . PRO A 1 196 ? -8.806 -6.620 -4.367 1.00 96.31 196 PRO A N 1
ATOM 1578 C CA . PRO A 1 196 ? -10.207 -6.986 -4.530 1.00 96.31 196 PRO A CA 1
ATOM 1579 C C . PRO A 1 196 ? -11.003 -5.884 -5.239 1.00 96.31 196 PRO A C 1
ATOM 1581 O O . PRO A 1 196 ? -10.608 -4.718 -5.273 1.00 96.31 196 PRO A O 1
ATOM 1584 N N . ALA A 1 197 ? -12.200 -6.235 -5.720 1.00 97.12 197 ALA A N 1
ATOM 1585 C CA . ALA A 1 197 ? -13.098 -5.310 -6.414 1.00 97.12 197 ALA A CA 1
ATOM 1586 C C . ALA A 1 197 ? -13.414 -4.029 -5.620 1.00 97.12 197 ALA A C 1
ATOM 1588 O O . ALA A 1 197 ? -13.508 -2.955 -6.210 1.00 97.12 197 ALA A O 1
ATOM 1589 N N . SER A 1 198 ? -13.532 -4.115 -4.291 1.00 96.94 198 SER A N 1
ATOM 1590 C CA . SER A 1 198 ? -13.732 -2.946 -3.423 1.00 96.94 198 SER A CA 1
ATOM 1591 C C . SER A 1 198 ? -12.579 -1.943 -3.513 1.00 96.94 198 SER A C 1
ATOM 1593 O O . SER A 1 198 ? -12.813 -0.737 -3.533 1.00 96.94 198 SER A O 1
ATOM 1595 N N . SER A 1 199 ? -11.344 -2.438 -3.632 1.00 98.19 199 SER A N 1
ATOM 1596 C CA . SER A 1 199 ? -10.151 -1.607 -3.776 1.00 98.19 199 SER A CA 1
ATOM 1597 C C . SER A 1 199 ? -10.101 -0.929 -5.142 1.00 98.19 199 SER A C 1
ATOM 1599 O O . SER A 1 199 ? -9.890 0.280 -5.204 1.00 98.19 199 SER A O 1
ATOM 1601 N N . TYR A 1 200 ? -10.413 -1.652 -6.225 1.00 98.31 200 TYR A N 1
ATOM 1602 C CA . TYR A 1 200 ? -10.528 -1.048 -7.559 1.00 98.31 200 TYR A CA 1
ATOM 1603 C C . TYR A 1 200 ? -11.614 0.028 -7.613 1.00 98.31 200 TYR A C 1
ATOM 1605 O O . TYR A 1 200 ? -11.399 1.100 -8.168 1.00 98.31 200 TYR A O 1
ATOM 1613 N N . GLN A 1 201 ? -12.775 -0.223 -7.002 1.00 97.88 201 GLN A N 1
ATOM 1614 C CA . GLN A 1 201 ? -13.845 0.772 -6.924 1.00 97.88 201 GLN A CA 1
ATOM 1615 C C . GLN A 1 201 ? -13.404 2.023 -6.158 1.00 97.88 201 GLN A C 1
ATOM 1617 O O . GLN A 1 201 ? -13.706 3.131 -6.595 1.00 97.88 201 GLN A O 1
ATOM 1622 N N . SER A 1 202 ? -12.693 1.860 -5.037 1.00 97.88 202 SER A N 1
ATOM 1623 C CA . SER A 1 202 ? -12.124 2.978 -4.276 1.00 97.88 202 SER A CA 1
ATOM 1624 C C . SER A 1 202 ? -11.105 3.761 -5.116 1.00 97.88 202 SER A C 1
ATOM 1626 O O . SER A 1 202 ? -11.225 4.980 -5.220 1.00 97.88 202 SER A O 1
ATOM 1628 N N . LEU A 1 203 ? -10.200 3.074 -5.828 1.00 98.19 203 LEU A N 1
ATOM 1629 C CA . LEU A 1 203 ? -9.251 3.693 -6.760 1.00 98.19 203 LEU A CA 1
ATOM 1630 C C . LEU A 1 203 ? -9.950 4.511 -7.851 1.00 98.19 203 LEU A C 1
ATOM 1632 O O . LEU A 1 203 ? -9.628 5.683 -8.039 1.00 98.19 203 LEU A O 1
ATOM 1636 N N . CYS A 1 204 ? -10.922 3.924 -8.554 1.00 97.94 204 CYS A N 1
ATOM 1637 C CA . CYS A 1 204 ? -11.653 4.620 -9.613 1.00 97.94 204 CYS A CA 1
ATOM 1638 C C . CYS A 1 204 ? -12.426 5.828 -9.072 1.00 97.94 204 CYS A C 1
ATOM 1640 O O . CYS A 1 204 ? -12.429 6.882 -9.700 1.00 97.94 204 CYS A O 1
ATOM 1642 N N . ARG A 1 205 ? -13.054 5.700 -7.894 1.00 96.06 205 ARG A N 1
ATOM 1643 C CA . ARG A 1 205 ? -13.750 6.816 -7.239 1.00 96.06 205 ARG A CA 1
ATOM 1644 C C . ARG A 1 205 ? -12.785 7.937 -6.875 1.00 96.06 205 ARG A C 1
ATOM 1646 O O . ARG A 1 205 ? -13.097 9.084 -7.174 1.00 96.06 205 ARG A O 1
ATOM 1653 N N . MET A 1 206 ? -11.640 7.615 -6.270 1.00 94.94 206 MET A N 1
ATOM 1654 C CA . MET A 1 206 ? -10.600 8.593 -5.944 1.00 94.94 206 MET A CA 1
ATOM 1655 C C . MET A 1 206 ? -10.117 9.318 -7.202 1.00 94.94 206 MET A C 1
ATOM 1657 O O . MET A 1 206 ? -10.087 10.537 -7.206 1.00 94.94 206 MET A O 1
ATOM 1661 N N . GLY A 1 207 ? -9.788 8.589 -8.275 1.00 92.75 207 GLY A N 1
ATOM 1662 C CA . GLY A 1 207 ? -9.280 9.189 -9.515 1.00 92.75 207 GLY A CA 1
ATOM 1663 C C . GLY A 1 207 ? -10.308 10.009 -10.304 1.00 92.75 207 GLY A C 1
ATOM 1664 O O . GLY A 1 207 ? -9.922 10.778 -11.177 1.00 92.75 207 GLY A O 1
ATOM 1665 N N . SER A 1 208 ? -11.604 9.836 -10.025 1.00 94.12 208 SER A N 1
ATOM 1666 C CA . SER A 1 208 ? -12.694 10.568 -10.689 1.00 94.12 208 SER A CA 1
ATOM 1667 C C . SER A 1 208 ? -13.127 11.859 -9.987 1.00 94.12 208 SER A C 1
ATOM 1669 O O . SER A 1 208 ? -13.895 12.624 -10.569 1.00 94.12 208 SER A O 1
ATOM 1671 N N . ARG A 1 209 ? -12.718 12.057 -8.730 1.00 85.81 209 ARG A N 1
ATOM 1672 C CA . ARG A 1 209 ? -13.110 13.193 -7.885 1.00 85.81 209 ARG A CA 1
ATOM 1673 C C . ARG A 1 209 ? -12.044 14.276 -7.904 1.00 85.81 209 ARG A C 1
ATOM 1675 O O . ARG A 1 209 ? -12.452 15.453 -7.834 1.00 85.81 209 ARG A O 1
#

Radius of gyration: 21.71 Å; Cα contacts (8 Å, |Δi|>4): 181; chains: 1; bounding box: 53×41×64 Å

Foldseek 3Di:
DVVVLVVLLVCVLVPVVPDDPVCLQVCLVCVVVSVSNVVSLLVLLQDLPRPCVQSSLVVLLVLCPDPDPSSVQVSLLCLLSLLLSLVVCVVVVPPPSNVSSQCSLLSNLCVVQADPVRDGDWDKDFDDALLDDDPVDDNVVVDCVSVDVVNVVVVPRPIDGPDGRDDRDPGDD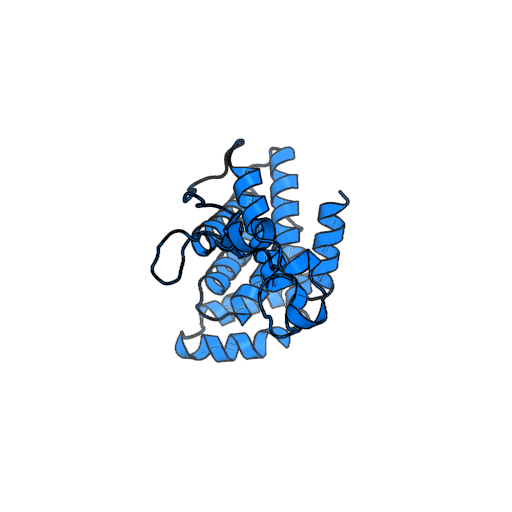PPCPVVSSVVSVVVSVVCVVVHDPSSVVSNVVSVVD

Nearest PDB structures (foldseek):
  6bq1-assembly1_C  TM=8.800E-01  e=2.399E-13  Homo sapiens
  3w3x-assembly1_A  TM=6.411E-01  e=2.764E+00  Saccharomyces cerevisiae
  3w3t-assembly1_A  TM=5.932E-01  e=3.905E+00  Saccharomyces cerevisiae S288C
  8y9r-assembly2_B  TM=3.481E-01  e=8.042E-01  Physcomitrium patens
  8edo-assembly1_A  TM=4.121E-01  e=2.055E+00  Homo sapiens

Mean predicted aligned error: 6.23 Å